Protein AF-A0AAV2QNI2-F1 (afdb_monomer_lite)

InterPro domains:
  IPR029044 Nucleotide-diphospho-sugar transferases [G3DSA:3.90.550.10] (191-298)
  IPR029044 Nucleotide-diphospho-sugar transferases [G3DSA:3.90.550.10] (299-360)
  IPR029044 Nucleotide-diphospho-sugar transferases [SSF53448] (189-357)
  IPR039477 ILEI/PANDER domain [PF15711] (19-106)
  IPR052463 O-linked-mannose beta-1,2-N-acetylglucosaminyltransferase [PTHR46396] (17-297)

Foldseek 3Di:
DDDDDDPPPDDDDPDVLAAKWKWWAQQAPRHTFDIDGQNLLDPPSLVVVLLQLQQFEAQIKMKIKHAASRVNNNDPSSLVSVVLQADPCSVPADHRKIWMWIGRGPDHTQDIDIDHQPDDDPPDDNVSYDDDDDDGDRDRDPPPQDAPCCPPPLCVLLSVLLNRHTRLHLCNYSPNRDDLDQDDAADDPAAAAEEEEEEPPVSLVVQVLSLQSLAHNSVVHQYEYQYAADDPSQVSVCVSVVHHYHYDDDDDDPPAAFADSVLSSVLVRLVVVCVVVVPHQKYKYAYSNKDFASHNVDKAKFADFDDHIFMDGNVLSVLLSVLFPPRRDHDDRRVSCVDVVSVSCPPHIGIAHPDHRIDD

Secondary structure (DSSP, 8-state):
--S--PPPS--S------EEEEEEE-TTT--EEEEEEE-TTSTTHHHHHHHHHHHSPTT-EEEEEEETTTTTT--HHHHHHHHTTT-SSTTTPPTT-EEEEEEETTS-EEEEEEE--SS-STT--GGGSPP-----------TTTS-GGGGSTT-HHHHHHHHH----GGGG-SSS------------SS---EEEEESS-HHHHHHHHHHHHHSTTTTTS-EEEEEES--HHHHHHHHHHT--EEEE-----BTB----HHHHHHHHHHHHHHHH-TT-SEEEEEETT-EE-TTTT--EEES----SSEEEEHHHHHHHHHTPPPTT--S-HHHHHH-GGG-SSTTPPEEE-SS-SEE-

Organism: Meganyctiphanes norvegica (NCBI:txid48144)

Structure (mmCIF, N/CA/C/O backbone):
data_AF-A0AAV2QNI2-F1
#
_entry.id   AF-A0AAV2QNI2-F1
#
loop_
_atom_site.group_PDB
_atom_site.id
_atom_site.type_symbol
_atom_site.label_atom_id
_atom_site.label_alt_id
_atom_site.label_comp_id
_atom_site.label_asym_id
_atom_site.label_entity_id
_atom_site.label_seq_id
_atom_site.pdbx_PDB_ins_code
_atom_site.Cartn_x
_atom_site.Cartn_y
_atom_site.Cartn_z
_atom_site.occupancy
_atom_site.B_iso_or_equiv
_atom_site.auth_seq_id
_atom_site.auth_comp_id
_atom_site.auth_asym_id
_atom_site.auth_atom_id
_atom_site.pdbx_PDB_model_num
ATOM 1 N N . LYS A 1 1 ? 5.974 9.791 35.196 1.00 30.39 1 LYS A N 1
ATOM 2 C CA . LYS A 1 1 ? 6.404 8.407 34.842 1.00 30.39 1 LYS A CA 1
ATOM 3 C C . LYS A 1 1 ? 5.500 7.996 33.699 1.00 30.39 1 LYS A C 1
ATOM 5 O O . LYS A 1 1 ? 4.409 7.488 33.922 1.00 30.39 1 LYS A O 1
ATOM 10 N N . ASP A 1 2 ? 5.914 8.396 32.507 1.00 31.66 2 ASP A N 1
ATOM 11 C CA . ASP A 1 2 ? 4.998 8.801 31.449 1.00 31.66 2 ASP A CA 1
ATOM 12 C C . ASP A 1 2 ? 4.961 7.736 30.364 1.00 31.66 2 ASP A C 1
ATOM 14 O O . ASP A 1 2 ? 6.001 7.230 29.939 1.00 31.66 2 ASP A O 1
ATOM 18 N N . ILE A 1 3 ? 3.758 7.398 29.911 1.00 37.09 3 ILE A N 1
ATOM 19 C CA . ILE A 1 3 ? 3.571 6.642 28.679 1.00 37.09 3 ILE A CA 1
ATOM 20 C C . ILE A 1 3 ? 4.107 7.511 27.532 1.00 37.09 3 ILE A C 1
ATOM 22 O O . ILE A 1 3 ? 3.496 8.498 27.135 1.00 37.09 3 ILE A O 1
ATOM 26 N N . ASN A 1 4 ? 5.321 7.157 27.100 1.00 39.66 4 ASN A N 1
ATOM 27 C CA . ASN A 1 4 ? 5.960 7.381 25.804 1.00 39.66 4 ASN A CA 1
ATOM 28 C C . ASN A 1 4 ? 5.369 8.491 24.936 1.00 39.66 4 ASN A C 1
ATOM 30 O O . ASN A 1 4 ? 4.422 8.220 24.208 1.00 39.66 4 ASN A O 1
ATOM 34 N N . ARG A 1 5 ? 6.012 9.671 24.954 1.00 35.44 5 ARG A N 1
ATOM 35 C CA . ARG A 1 5 ? 6.202 10.668 23.868 1.00 35.44 5 ARG A CA 1
ATOM 36 C C . ARG A 1 5 ? 5.503 10.377 22.519 1.00 35.44 5 ARG A C 1
ATOM 38 O O . ARG A 1 5 ? 6.153 10.333 21.478 1.00 35.44 5 ARG A O 1
ATOM 45 N N . THR A 1 6 ? 4.191 10.193 22.520 1.00 43.81 6 THR A N 1
ATOM 46 C CA . THR A 1 6 ? 3.403 9.938 21.316 1.00 43.81 6 THR A CA 1
ATOM 47 C C . THR A 1 6 ? 2.889 11.294 20.878 1.00 43.81 6 THR A C 1
ATOM 49 O O . THR A 1 6 ? 2.200 11.968 21.644 1.00 43.81 6 THR A O 1
ATOM 52 N N . MET A 1 7 ? 3.288 11.743 19.687 1.00 36.38 7 MET A N 1
ATOM 53 C CA . MET A 1 7 ? 2.716 12.960 19.120 1.00 36.38 7 MET A CA 1
ATOM 54 C C . MET A 1 7 ? 1.203 12.758 18.967 1.00 36.38 7 MET A C 1
ATOM 56 O O . MET A 1 7 ? 0.800 11.732 18.412 1.00 36.38 7 MET A O 1
ATOM 60 N N . PRO A 1 8 ? 0.357 13.699 19.423 1.00 44.47 8 PRO A N 1
ATOM 61 C CA . PRO A 1 8 ? -1.053 13.668 19.074 1.00 44.47 8 PRO A CA 1
ATOM 62 C C . PRO A 1 8 ? -1.181 13.698 17.548 1.00 44.47 8 PRO A C 1
ATOM 64 O O . PRO A 1 8 ? -0.530 14.496 16.867 1.00 44.47 8 PRO A O 1
ATOM 67 N N . TRP A 1 9 ? -1.996 12.793 17.007 1.00 44.03 9 TRP A N 1
ATOM 68 C CA . TRP A 1 9 ? -2.358 12.813 15.596 1.00 44.03 9 TRP A CA 1
ATOM 69 C C . TRP A 1 9 ? -3.099 14.130 15.324 1.00 44.03 9 TRP A C 1
ATOM 71 O O . TRP A 1 9 ? -4.151 14.374 15.905 1.00 44.03 9 TRP A O 1
ATOM 81 N N . GLY A 1 10 ? -2.533 14.984 14.464 1.00 47.69 10 GLY A N 1
ATOM 82 C CA . GLY A 1 10 ? -3.137 16.256 14.055 1.00 47.69 10 GLY A CA 1
ATOM 83 C C . GLY A 1 10 ? -2.328 17.473 14.499 1.00 47.69 10 GLY A C 1
ATOM 84 O O . GLY A 1 10 ? -2.650 18.139 15.478 1.00 47.69 10 GLY A O 1
ATOM 85 N N . THR A 1 11 ? -1.279 17.816 13.751 1.00 37.75 11 THR A N 1
ATOM 86 C CA . THR A 1 11 ? -0.589 19.101 13.899 1.00 37.75 11 THR A CA 1
ATOM 87 C C . THR A 1 11 ? -1.153 20.124 12.900 1.00 37.75 11 THR A C 1
ATOM 89 O O . THR A 1 11 ? -0.844 20.117 11.714 1.00 37.75 11 THR A O 1
ATOM 92 N N . LYS A 1 12 ? -1.991 21.037 13.414 1.00 36.16 12 LYS A N 1
ATOM 93 C CA . LYS A 1 12 ? -2.234 22.426 12.950 1.00 36.16 12 LYS A CA 1
ATOM 94 C C . LYS A 1 12 ? -2.727 22.716 11.518 1.00 36.16 12 LYS A C 1
ATOM 96 O O . LYS A 1 12 ? -2.806 23.885 11.150 1.00 36.16 12 LYS A O 1
ATOM 101 N N . ARG A 1 13 ? -3.136 21.731 10.723 1.00 36.38 13 ARG A N 1
ATOM 102 C CA . ARG A 1 13 ? -4.027 21.969 9.573 1.00 36.38 13 ARG A CA 1
ATOM 103 C C . ARG A 1 13 ? -5.208 21.027 9.706 1.00 36.38 13 ARG A C 1
ATOM 105 O O . ARG A 1 13 ? -5.001 19.818 9.676 1.00 36.38 13 ARG A O 1
ATOM 112 N N . GLU A 1 14 ? -6.406 21.578 9.876 1.00 42.53 14 GLU A N 1
ATOM 113 C CA . GLU A 1 14 ? -7.677 20.855 9.776 1.00 42.53 14 GLU A CA 1
ATOM 114 C C . GLU A 1 14 ? -7.791 20.279 8.359 1.00 42.53 14 GLU A C 1
ATOM 116 O O . GLU A 1 14 ? -8.385 20.856 7.455 1.00 42.53 14 GLU A O 1
ATOM 121 N N . ARG A 1 15 ? -7.117 19.157 8.112 1.00 46.66 15 ARG A N 1
ATOM 122 C CA . ARG A 1 15 ? -7.404 18.326 6.954 1.00 46.66 15 ARG A CA 1
ATOM 123 C C . ARG A 1 15 ? -8.671 17.566 7.308 1.00 46.66 15 ARG A C 1
ATOM 125 O O . ARG A 1 15 ? -8.745 16.979 8.385 1.00 46.66 15 ARG A O 1
ATOM 132 N N . LEU A 1 16 ? -9.648 17.595 6.406 1.00 53.16 16 LEU A N 1
ATOM 133 C CA . LEU A 1 16 ? -10.829 16.735 6.420 1.00 53.16 16 LEU A CA 1
ATOM 134 C C . LEU A 1 16 ? -10.364 15.273 6.489 1.00 53.16 16 LEU A C 1
ATOM 136 O O . LEU A 1 16 ? -10.135 14.616 5.480 1.00 53.16 16 LEU A O 1
ATOM 140 N N . HIS A 1 17 ? -10.156 14.778 7.705 1.00 66.19 17 HIS A N 1
ATOM 141 C CA . HIS A 1 17 ? -9.739 13.411 7.985 1.00 66.19 17 HIS A CA 1
ATOM 142 C C . HIS A 1 17 ? -10.950 12.478 8.078 1.00 66.19 17 HIS A C 1
ATOM 144 O O . HIS A 1 17 ? -10.834 11.425 8.695 1.00 66.19 17 HIS A O 1
ATOM 150 N N . GLY A 1 18 ? -12.092 12.856 7.487 1.00 77.62 18 GLY A N 1
ATOM 151 C CA . GLY A 1 18 ? -13.298 12.035 7.444 1.00 77.62 18 GLY A CA 1
ATOM 152 C C . GLY A 1 18 ? -12.970 10.624 6.966 1.00 77.62 18 GLY A C 1
ATOM 153 O O . GLY A 1 18 ? -12.189 10.450 6.023 1.00 77.62 18 GLY A O 1
ATOM 154 N N . GLY A 1 19 ? -13.535 9.614 7.623 1.00 89.44 19 GLY A N 1
ATOM 155 C CA . GLY A 1 19 ? -13.252 8.220 7.300 1.00 89.44 19 GLY A CA 1
ATOM 156 C C . GLY A 1 19 ? -12.894 7.343 8.494 1.00 89.44 19 GLY A C 1
ATOM 157 O O . GLY A 1 19 ? -12.996 7.746 9.654 1.00 89.44 19 GLY A O 1
ATOM 158 N N . VAL A 1 20 ? -12.475 6.117 8.186 1.00 93.56 20 VAL A N 1
ATOM 159 C CA . VAL A 1 20 ? -12.009 5.142 9.173 1.00 93.56 20 VAL A CA 1
ATOM 160 C C . VAL A 1 20 ? -10.489 5.152 9.207 1.00 93.56 20 VAL A C 1
ATOM 162 O O . VAL A 1 20 ? -9.827 4.896 8.203 1.00 93.56 20 VAL A O 1
ATOM 165 N N . HIS A 1 21 ? -9.928 5.401 10.380 1.00 93.06 21 HIS A N 1
ATOM 166 C CA . HIS A 1 21 ? -8.501 5.274 10.651 1.00 93.06 21 HIS A CA 1
ATOM 167 C C . HIS A 1 21 ? -8.230 3.920 11.283 1.00 93.06 21 HIS A C 1
ATOM 169 O O . HIS A 1 21 ? -8.967 3.487 12.167 1.00 93.06 21 HIS A O 1
ATOM 175 N N . VAL A 1 22 ? -7.169 3.258 10.837 1.00 94.94 22 VAL A N 1
ATOM 176 C CA . VAL A 1 22 ? -6.743 1.953 11.341 1.00 94.94 22 VAL A CA 1
ATOM 177 C C . VAL A 1 22 ? -5.309 2.063 11.830 1.00 94.94 22 VAL A C 1
ATOM 179 O O . VAL A 1 22 ? -4.417 2.455 11.078 1.00 94.94 22 VAL A O 1
ATOM 182 N N . VAL A 1 23 ? -5.081 1.685 13.084 1.00 95.44 23 VAL A N 1
ATOM 183 C CA . VAL A 1 23 ? -3.754 1.632 13.702 1.00 95.44 23 VAL A CA 1
ATOM 184 C C . VAL A 1 23 ? -3.479 0.207 14.153 1.00 95.44 23 VAL A C 1
ATOM 186 O O . VAL A 1 23 ? -4.230 -0.346 14.951 1.00 95.44 23 VAL A O 1
ATOM 189 N N . ILE A 1 24 ? -2.389 -0.380 13.668 1.00 95.25 24 ILE A N 1
ATOM 190 C CA . ILE A 1 24 ? -1.906 -1.700 14.077 1.00 95.25 24 ILE A CA 1
ATOM 191 C C . ILE A 1 24 ? -0.716 -1.507 15.009 1.00 95.25 24 ILE A C 1
ATOM 193 O O . ILE A 1 24 ? 0.267 -0.855 14.647 1.00 95.25 24 ILE A O 1
ATOM 197 N N . LEU A 1 25 ? -0.792 -2.118 16.186 1.00 94.56 25 LEU A N 1
ATOM 198 C CA . LEU A 1 25 ? 0.262 -2.121 17.187 1.00 94.56 25 LEU A CA 1
ATOM 199 C C . LEU A 1 25 ? 0.774 -3.540 17.435 1.00 94.56 25 LEU A C 1
ATOM 201 O O . LEU A 1 25 ? 0.023 -4.523 17.437 1.00 94.56 25 LEU A O 1
ATOM 205 N N . HIS A 1 26 ? 2.064 -3.626 17.732 1.00 93.69 26 HIS A N 1
ATOM 206 C CA . HIS A 1 26 ? 2.691 -4.848 18.196 1.00 93.69 26 HIS A CA 1
ATOM 207 C C . HIS A 1 26 ? 2.152 -5.207 19.590 1.00 93.69 26 HIS A C 1
ATOM 209 O O . HIS A 1 26 ? 2.272 -4.432 20.538 1.00 93.69 26 HIS A O 1
ATOM 215 N N . GLN A 1 27 ? 1.570 -6.392 19.742 1.00 91.31 27 GLN A N 1
ATOM 216 C CA . GLN A 1 27 ? 0.793 -6.794 20.918 1.00 91.31 27 GLN A CA 1
ATOM 217 C C . GLN A 1 27 ? 1.614 -6.978 22.203 1.00 91.31 27 GLN A C 1
ATOM 219 O O . GLN A 1 27 ? 1.064 -6.905 23.302 1.00 91.31 27 GLN A O 1
ATOM 224 N N . GLN A 1 28 ? 2.929 -7.183 22.087 1.00 91.88 28 GLN A N 1
ATOM 225 C CA . GLN A 1 28 ? 3.823 -7.324 23.241 1.00 91.88 28 GLN A CA 1
ATOM 226 C C . GLN A 1 28 ? 4.502 -6.003 23.624 1.00 91.88 28 GLN A C 1
ATOM 228 O O . GLN A 1 28 ? 4.702 -5.704 24.800 1.00 91.88 28 GLN A O 1
ATOM 233 N N . THR A 1 29 ? 4.881 -5.192 22.637 1.00 92.25 29 THR A N 1
ATOM 234 C CA . THR A 1 29 ? 5.715 -3.996 22.859 1.00 92.25 29 THR A CA 1
ATOM 235 C C . THR A 1 29 ? 4.884 -2.719 22.864 1.00 92.25 29 THR A C 1
ATOM 237 O O . THR A 1 29 ? 5.245 -1.773 23.559 1.00 92.25 29 THR A O 1
ATOM 240 N N . GLY A 1 30 ? 3.747 -2.710 22.162 1.00 91.56 30 GLY A N 1
ATOM 241 C CA . GLY A 1 30 ? 2.943 -1.523 21.879 1.00 91.56 30 GLY A CA 1
ATOM 242 C C . GLY A 1 30 ? 3.510 -0.663 20.746 1.00 91.56 30 GLY A C 1
ATOM 243 O O . GLY A 1 30 ? 3.010 0.434 20.525 1.00 91.56 30 GLY A O 1
ATOM 244 N N . ALA A 1 31 ? 4.555 -1.127 20.050 1.00 93.00 31 ALA A N 1
ATOM 245 C CA . ALA A 1 31 ? 5.158 -0.389 18.945 1.00 93.00 31 ALA A CA 1
ATOM 246 C C . ALA A 1 31 ? 4.168 -0.229 17.783 1.00 93.00 31 ALA A C 1
ATOM 248 O O . ALA A 1 31 ? 3.422 -1.158 17.468 1.00 93.00 31 ALA A O 1
ATOM 249 N N . LEU A 1 32 ? 4.174 0.942 17.145 1.00 94.25 32 LEU A N 1
ATOM 250 C CA . LEU A 1 32 ? 3.384 1.196 15.946 1.00 94.25 32 LEU A CA 1
ATOM 251 C C . LEU A 1 32 ? 3.923 0.362 14.782 1.00 94.25 32 LEU A C 1
ATOM 253 O O . LEU A 1 32 ? 5.082 0.512 14.418 1.00 94.25 32 LEU A O 1
ATOM 257 N N . MET A 1 33 ? 3.068 -0.474 14.194 1.00 94.25 33 MET A N 1
ATOM 258 C CA . MET A 1 33 ? 3.416 -1.298 13.032 1.00 94.25 33 MET A CA 1
ATOM 259 C C . MET A 1 33 ? 2.859 -0.733 11.723 1.00 94.25 33 MET A C 1
ATOM 261 O O . MET A 1 33 ? 3.454 -0.920 10.666 1.00 94.25 33 MET A O 1
ATOM 265 N N . ARG A 1 34 ? 1.682 -0.093 11.773 1.00 94.00 34 ARG A N 1
ATOM 266 C CA . ARG A 1 34 ? 1.051 0.588 10.631 1.00 94.00 34 ARG A CA 1
ATOM 267 C C . ARG A 1 34 ? -0.022 1.555 11.121 1.00 94.00 34 ARG A C 1
ATOM 269 O O . ARG A 1 34 ? -0.744 1.236 12.062 1.00 94.00 34 ARG A O 1
ATOM 276 N N . ALA A 1 35 ? -0.155 2.700 10.462 1.00 93.12 35 ALA A N 1
ATOM 277 C CA . ALA A 1 35 ? -1.285 3.610 10.619 1.00 93.12 35 ALA A CA 1
ATOM 278 C C . ALA A 1 35 ? -1.746 4.066 9.235 1.00 93.12 35 ALA A C 1
ATOM 280 O O . ALA A 1 35 ? -0.926 4.507 8.430 1.00 93.12 35 ALA A O 1
ATOM 281 N N . GLU A 1 36 ? -3.039 3.949 8.961 1.00 89.62 36 GLU A N 1
ATOM 282 C CA . GLU A 1 36 ? -3.614 4.302 7.666 1.00 89.62 36 GLU A CA 1
ATOM 283 C C . GLU A 1 36 ? -5.006 4.914 7.831 1.00 89.62 36 GLU A C 1
ATOM 285 O O . GLU A 1 36 ? -5.748 4.568 8.753 1.00 89.62 36 GLU A O 1
ATOM 290 N N . SER A 1 37 ? -5.346 5.837 6.935 1.00 89.50 37 SER A N 1
ATOM 291 C CA . SER A 1 37 ? -6.642 6.511 6.893 1.00 89.50 37 SER A CA 1
ATOM 292 C C . SER A 1 37 ? -7.367 6.116 5.618 1.00 89.50 37 SER A C 1
ATOM 294 O O . SER A 1 37 ? -6.864 6.349 4.520 1.00 89.50 37 SER A O 1
ATOM 296 N N . PHE A 1 38 ? -8.569 5.576 5.764 1.00 90.81 38 PHE A N 1
ATOM 297 C CA . PHE A 1 38 ? -9.446 5.232 4.656 1.00 90.81 38 PHE A CA 1
ATOM 298 C C . PHE A 1 38 ? -10.556 6.270 4.586 1.00 90.81 38 PHE A C 1
ATOM 300 O O . PHE A 1 38 ? -11.396 6.339 5.483 1.00 90.81 38 PHE A O 1
ATOM 307 N N . MET A 1 39 ? -10.566 7.074 3.523 1.00 88.69 39 MET A N 1
ATOM 308 C CA . MET A 1 39 ? -11.562 8.124 3.293 1.00 88.69 39 MET A CA 1
ATOM 309 C C . MET A 1 39 ? -12.901 7.501 2.891 1.00 88.69 39 MET A C 1
ATOM 311 O O . MET A 1 39 ? -13.322 7.575 1.745 1.00 88.69 39 MET A O 1
ATOM 315 N N . THR A 1 40 ? -13.578 6.830 3.821 1.00 89.88 40 THR A N 1
ATOM 316 C CA . THR A 1 40 ? -14.824 6.088 3.564 1.00 89.88 40 THR A CA 1
ATOM 317 C C . THR A 1 40 ? -16.037 6.983 3.303 1.00 89.88 40 THR A C 1
ATOM 319 O O . THR A 1 40 ? -17.118 6.463 3.054 1.00 89.88 40 THR A O 1
ATOM 322 N N . TRP A 1 41 ? -15.862 8.307 3.297 1.00 85.44 41 TRP A N 1
ATOM 323 C CA . TRP A 1 41 ? -16.805 9.269 2.715 1.00 85.44 41 TRP A CA 1
ATOM 324 C C . TRP A 1 41 ? -16.664 9.391 1.190 1.00 85.44 41 TRP A C 1
ATOM 326 O O . TRP A 1 41 ? -17.514 10.007 0.560 1.00 85.44 41 TRP A O 1
ATOM 336 N N . GLN A 1 42 ? -15.619 8.807 0.589 1.00 85.19 42 GLN A N 1
ATOM 337 C CA . GLN A 1 42 ? -15.440 8.697 -0.858 1.00 85.19 42 GLN A CA 1
ATOM 338 C C . GLN A 1 42 ? -15.870 7.311 -1.361 1.00 85.19 42 GLN A C 1
ATOM 340 O O . GLN A 1 42 ? -15.655 6.301 -0.672 1.00 85.19 42 GLN A O 1
ATOM 345 N N . PRO A 1 43 ? -16.420 7.217 -2.585 1.00 83.19 43 PRO A N 1
ATOM 346 C CA . PRO A 1 43 ? -16.696 5.937 -3.218 1.00 83.19 43 PRO A CA 1
ATOM 347 C C . PRO A 1 43 ? -15.458 5.023 -3.238 1.00 83.19 43 PRO A C 1
ATOM 349 O O . PRO A 1 43 ? -14.319 5.478 -3.300 1.00 83.19 43 PRO A O 1
ATOM 352 N N . SER A 1 44 ? -15.687 3.709 -3.186 1.00 83.50 44 SER A N 1
ATOM 353 C CA . SER A 1 44 ? -14.672 2.640 -3.311 1.00 83.50 44 SER A CA 1
ATOM 354 C C . SER A 1 44 ? -13.612 2.514 -2.202 1.00 83.50 44 SER A C 1
ATOM 356 O O . SER A 1 44 ? -13.150 1.396 -1.971 1.00 83.50 44 SER A O 1
ATOM 358 N N . ASN A 1 45 ? -13.291 3.567 -1.442 1.00 85.88 45 ASN A N 1
ATOM 359 C CA . ASN A 1 45 ? -12.281 3.533 -0.366 1.00 85.88 45 ASN A CA 1
ATOM 360 C C . ASN A 1 45 ? -12.586 2.495 0.737 1.00 85.88 45 ASN A C 1
ATOM 362 O O . ASN A 1 45 ? -11.678 1.902 1.320 1.00 85.88 45 ASN A O 1
ATOM 366 N N . HIS A 1 46 ? -13.867 2.198 0.979 1.00 90.06 46 HIS A N 1
ATOM 367 C CA . HIS A 1 46 ? -14.301 1.156 1.920 1.00 90.06 46 HIS A CA 1
ATOM 368 C C . HIS A 1 46 ? -13.767 -0.250 1.566 1.00 90.06 46 HIS A C 1
ATOM 370 O O . HIS A 1 46 ? -13.579 -1.084 2.452 1.00 90.06 46 HIS A O 1
ATOM 376 N N . ARG A 1 47 ? -13.472 -0.526 0.285 1.00 90.12 47 ARG A N 1
ATOM 377 C CA . ARG A 1 47 ? -12.889 -1.807 -0.150 1.00 90.12 47 ARG A CA 1
ATOM 378 C C . ARG A 1 47 ? -11.439 -1.946 0.296 1.00 90.12 47 ARG A C 1
ATOM 380 O O . ARG A 1 47 ? -11.041 -3.024 0.728 1.00 90.12 47 ARG A O 1
ATOM 387 N N . MET A 1 48 ? -10.668 -0.859 0.236 1.00 88.81 48 MET A N 1
ATOM 388 C CA . MET A 1 48 ? -9.286 -0.838 0.726 1.00 88.81 48 MET A CA 1
ATOM 389 C C . MET A 1 48 ? -9.241 -1.070 2.238 1.00 88.81 48 MET A C 1
ATOM 391 O O . MET A 1 48 ? -8.428 -1.866 2.704 1.00 88.81 48 MET A O 1
ATOM 395 N N . LEU A 1 49 ? -10.186 -0.479 2.981 1.00 93.44 49 LEU A N 1
ATOM 396 C CA . LEU A 1 49 ? -10.372 -0.764 4.404 1.00 93.44 49 LEU A CA 1
ATOM 397 C C . LEU A 1 49 ? -10.607 -2.263 4.643 1.00 93.44 49 LEU A C 1
ATOM 399 O O . LEU A 1 49 ? -9.913 -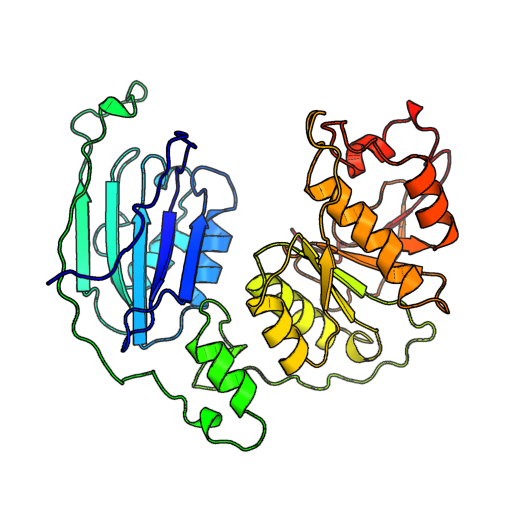2.870 5.452 1.00 93.44 49 LEU A O 1
ATOM 403 N N . VAL A 1 50 ? -11.540 -2.889 3.916 1.00 94.44 50 VAL A N 1
ATOM 404 C CA . VAL A 1 50 ? -11.817 -4.334 4.053 1.00 94.44 50 VAL A CA 1
ATOM 405 C C . VAL A 1 50 ? -10.568 -5.173 3.788 1.00 94.44 50 VAL A C 1
ATOM 407 O O . VAL A 1 50 ? -10.279 -6.097 4.553 1.00 94.44 50 VAL A O 1
ATOM 410 N N . THR A 1 51 ? -9.815 -4.857 2.733 1.00 91.69 51 THR A N 1
ATOM 411 C CA . THR A 1 51 ? -8.551 -5.535 2.418 1.00 91.69 51 THR A CA 1
ATOM 412 C C . THR A 1 51 ? -7.563 -5.404 3.571 1.00 91.69 51 THR A C 1
ATOM 414 O O . THR A 1 51 ? -7.063 -6.419 4.058 1.00 91.69 51 THR A O 1
ATOM 417 N N . MET A 1 52 ? -7.357 -4.190 4.086 1.00 92.69 52 MET A N 1
ATOM 418 C CA . MET A 1 52 ? -6.488 -3.943 5.234 1.00 92.69 52 MET A CA 1
ATOM 419 C C . MET A 1 52 ? -6.912 -4.785 6.446 1.00 92.69 52 MET A C 1
ATOM 421 O O . MET A 1 52 ? -6.106 -5.560 6.952 1.00 92.69 52 MET A O 1
ATOM 425 N N . LEU A 1 53 ? -8.187 -4.763 6.849 1.00 94.75 53 LEU A N 1
ATOM 426 C CA . LEU A 1 53 ? -8.685 -5.525 8.008 1.00 94.75 53 LEU A CA 1
ATOM 427 C C . LEU A 1 53 ? -8.526 -7.054 7.873 1.00 94.75 53 LEU A C 1
ATOM 429 O O . LEU A 1 53 ? -8.402 -7.762 8.883 1.00 94.75 53 LEU A O 1
ATOM 433 N N . LYS A 1 54 ? -8.527 -7.576 6.639 1.00 92.62 54 LYS A N 1
ATOM 434 C CA . LYS A 1 54 ? -8.271 -8.995 6.326 1.00 92.62 54 LYS A CA 1
ATOM 435 C C . LYS A 1 54 ? -6.783 -9.356 6.349 1.00 92.62 54 LYS A C 1
ATOM 437 O O . LYS A 1 54 ? -6.447 -10.517 6.577 1.00 92.62 54 LYS A O 1
ATOM 442 N N . THR A 1 55 ? -5.899 -8.388 6.119 1.00 92.06 55 THR A N 1
ATOM 443 C CA . THR A 1 55 ? -4.439 -8.596 6.120 1.00 92.06 55 THR A CA 1
ATOM 444 C C . THR A 1 55 ? -3.815 -8.554 7.517 1.00 92.06 55 THR A C 1
ATOM 446 O O . THR A 1 55 ? -2.667 -8.965 7.689 1.00 92.06 55 THR A O 1
ATOM 449 N N . ILE A 1 56 ? -4.558 -8.083 8.523 1.00 92.00 56 ILE A N 1
ATOM 450 C CA . ILE A 1 56 ? -4.112 -8.062 9.919 1.00 92.00 56 ILE A CA 1
ATOM 451 C C . ILE A 1 56 ? -4.014 -9.495 10.443 1.00 92.00 56 ILE A C 1
ATOM 453 O O . ILE A 1 56 ? -4.998 -10.236 10.456 1.00 92.00 56 ILE A O 1
ATOM 457 N N . ASN A 1 57 ? -2.828 -9.862 10.923 1.00 89.75 57 ASN A N 1
ATOM 458 C CA . ASN A 1 57 ? -2.599 -11.142 11.579 1.00 89.75 57 ASN A CA 1
ATOM 459 C C . ASN A 1 57 ? -3.356 -11.246 12.907 1.00 89.75 57 ASN A C 1
ATOM 461 O O . ASN A 1 57 ? -3.437 -10.281 13.671 1.00 89.75 57 ASN A O 1
ATOM 465 N N . ASN A 1 58 ? -3.837 -12.452 13.212 1.00 90.31 58 ASN A N 1
ATOM 466 C CA . ASN A 1 58 ? -4.389 -12.765 14.529 1.00 90.31 58 ASN A CA 1
ATOM 467 C C . ASN A 1 58 ? -3.348 -12.485 15.630 1.00 90.31 58 ASN A C 1
ATOM 469 O O . ASN A 1 58 ? -2.145 -12.621 15.409 1.00 90.31 58 ASN A O 1
ATOM 473 N N . GLY A 1 59 ? -3.813 -12.058 16.801 1.00 90.25 59 GLY A N 1
ATOM 474 C CA . GLY A 1 59 ? -2.985 -11.652 17.936 1.00 90.25 59 GLY A CA 1
ATOM 475 C C . GLY A 1 59 ? -2.537 -10.187 17.906 1.00 90.25 59 GLY A C 1
ATOM 476 O O . GLY A 1 59 ? -2.253 -9.632 18.966 1.00 90.25 59 GLY A O 1
ATOM 477 N N . ARG A 1 60 ? -2.521 -9.511 16.744 1.00 92.56 60 ARG A N 1
ATOM 478 C CA . ARG A 1 60 ? -2.154 -8.083 16.669 1.00 92.56 60 ARG A CA 1
ATOM 479 C C . ARG A 1 60 ? -3.207 -7.203 17.353 1.00 92.56 60 ARG A C 1
ATOM 481 O O . ARG A 1 60 ? -4.411 -7.455 17.244 1.00 92.56 60 ARG A O 1
ATOM 488 N N . LEU A 1 61 ? -2.740 -6.154 18.033 1.00 94.00 61 LEU A N 1
ATOM 489 C CA . LEU A 1 61 ? -3.597 -5.119 18.609 1.00 94.00 61 LEU A CA 1
ATOM 490 C C . LEU A 1 61 ? -3.964 -4.132 17.500 1.00 94.00 61 LEU A C 1
ATOM 492 O O . LEU A 1 61 ? -3.086 -3.647 16.789 1.00 94.00 61 LEU A O 1
ATOM 496 N N . CYS A 1 62 ? -5.250 -3.845 17.334 1.00 94.62 62 CYS A N 1
ATOM 497 C CA . CYS A 1 62 ? -5.731 -2.930 16.308 1.00 94.62 62 CYS A CA 1
ATOM 498 C C . CYS A 1 62 ? -6.712 -1.926 16.908 1.00 94.62 62 CYS A C 1
ATOM 500 O O . CYS A 1 62 ? -7.569 -2.289 17.713 1.00 94.62 62 CYS A O 1
ATOM 502 N N . LEU A 1 63 ? -6.577 -0.668 16.503 1.00 95.31 63 LEU A N 1
ATOM 503 C CA . LEU A 1 63 ? -7.490 0.411 16.839 1.00 95.31 63 LEU A CA 1
ATOM 504 C C . LEU A 1 63 ? -8.161 0.874 15.551 1.00 95.31 63 LEU A C 1
ATOM 506 O O . LEU A 1 63 ?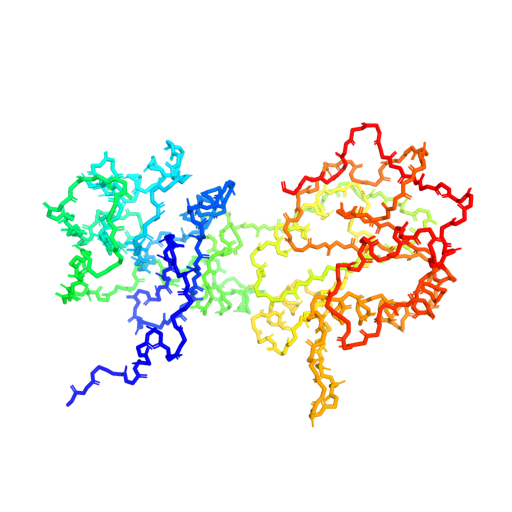 -7.478 1.147 14.563 1.00 95.31 63 LEU A O 1
ATOM 510 N N . LEU A 1 64 ? -9.485 0.938 15.566 1.00 95.56 64 LEU A N 1
ATOM 511 C CA . LEU A 1 64 ? -10.287 1.523 14.503 1.00 95.56 64 LEU A CA 1
ATOM 512 C C . LEU A 1 64 ? -10.928 2.790 15.060 1.00 95.56 64 LEU A C 1
ATOM 514 O O . LEU A 1 64 ? -11.485 2.758 16.154 1.00 95.56 64 LEU A O 1
ATOM 518 N N . LEU A 1 65 ? -10.845 3.889 14.320 1.00 93.25 65 LEU A N 1
ATOM 519 C CA . LEU A 1 65 ? -11.460 5.163 14.678 1.00 93.25 65 LEU A CA 1
ATOM 520 C C . LEU A 1 65 ? -12.266 5.671 13.482 1.00 93.25 65 LEU A C 1
ATOM 522 O O . LEU A 1 65 ? -11.696 6.037 12.457 1.00 93.25 65 LEU A O 1
ATOM 526 N N . GLY A 1 66 ? -13.585 5.691 13.617 1.00 91.19 66 GLY A N 1
ATOM 527 C CA . GLY A 1 66 ? -14.492 6.392 12.719 1.00 91.19 66 GLY A CA 1
ATOM 528 C C . GLY A 1 66 ? -14.616 7.841 13.167 1.00 91.19 66 GLY A C 1
ATOM 529 O O . GLY A 1 66 ? -15.183 8.121 14.224 1.00 91.19 66 GLY A O 1
ATOM 530 N N . VAL A 1 67 ? -14.068 8.758 12.374 1.00 83.12 67 VAL A N 1
ATOM 531 C CA . VAL A 1 67 ? -14.239 10.204 12.580 1.00 83.12 67 VAL A CA 1
ATOM 532 C C . VAL A 1 67 ? -15.313 10.737 11.626 1.00 83.12 67 VAL A C 1
ATOM 534 O O . VAL A 1 67 ? -15.618 10.065 10.637 1.00 83.12 67 VAL A O 1
ATOM 537 N N . PRO A 1 68 ? -15.917 11.907 11.893 1.00 75.19 68 PRO A N 1
ATOM 538 C CA . PRO A 1 68 ? -17.170 12.308 11.257 1.00 75.19 68 PRO A CA 1
ATOM 539 C C . PRO A 1 68 ? -17.166 12.165 9.730 1.00 75.19 68 PRO A C 1
ATOM 541 O O . PRO A 1 68 ? -16.171 12.470 9.078 1.00 75.19 68 PRO A O 1
ATOM 544 N N . GLU A 1 69 ? -18.299 11.705 9.189 1.00 80.44 69 GLU A N 1
ATOM 545 C CA . GLU A 1 69 ? -18.534 11.326 7.777 1.00 80.44 69 GLU A CA 1
ATOM 546 C C . GLU A 1 69 ? -18.001 9.947 7.347 1.00 80.44 69 GLU A C 1
ATOM 548 O O . GLU A 1 69 ? -18.213 9.541 6.205 1.00 80.44 69 GLU A O 1
ATOM 553 N N . PHE A 1 70 ? -17.395 9.160 8.246 1.00 88.00 70 PHE A N 1
ATOM 554 C CA . PHE A 1 70 ? -16.897 7.822 7.893 1.00 88.00 70 PHE A CA 1
ATOM 555 C C . PHE A 1 70 ? -17.969 6.842 7.396 1.00 88.00 70 PHE A C 1
ATOM 557 O O . PHE A 1 70 ? -17.635 5.868 6.721 1.00 88.00 70 PHE A O 1
ATOM 564 N N . THR A 1 71 ? -19.240 7.088 7.706 1.00 88.81 71 THR A N 1
ATOM 565 C CA . THR A 1 71 ? -20.370 6.264 7.271 1.00 88.81 71 THR A CA 1
ATOM 566 C C . THR A 1 71 ? -20.830 6.560 5.838 1.00 88.81 71 THR A C 1
ATOM 568 O O . THR A 1 71 ? -21.585 5.765 5.290 1.00 88.81 71 THR A O 1
ATOM 571 N N . GLY A 1 72 ? -20.347 7.633 5.190 1.00 86.25 72 GLY A N 1
ATOM 572 C CA . GLY A 1 72 ? -20.874 8.123 3.902 1.00 86.25 72 GLY A CA 1
ATOM 573 C C . GLY A 1 72 ? -20.917 7.086 2.767 1.00 86.25 72 GLY A C 1
ATOM 574 O O . GLY A 1 72 ? -21.911 6.985 2.053 1.00 86.25 72 GLY A O 1
ATOM 575 N N . HIS A 1 73 ? -19.872 6.267 2.623 1.00 89.25 73 HIS A N 1
ATOM 576 C CA . HIS A 1 73 ? -19.830 5.119 1.706 1.00 89.25 73 HIS A CA 1
ATOM 577 C C . HIS A 1 73 ? -19.357 3.833 2.397 1.00 89.25 73 HIS A C 1
ATOM 579 O O . HIS A 1 73 ? -18.781 2.950 1.748 1.00 89.25 73 HIS A O 1
ATOM 585 N N . LEU A 1 74 ? -19.594 3.702 3.705 1.00 89.94 74 LEU A N 1
ATOM 586 C CA . LEU A 1 74 ? -19.345 2.451 4.415 1.00 89.94 74 LEU A CA 1
ATOM 587 C C . LEU A 1 74 ? -20.451 1.448 4.054 1.00 89.94 74 LEU A C 1
ATOM 589 O O . LEU A 1 74 ? -21.593 1.591 4.475 1.00 89.94 74 LEU A O 1
ATOM 593 N N . LYS A 1 75 ? -20.122 0.460 3.217 1.00 91.81 75 LYS A N 1
ATOM 594 C CA . LYS A 1 75 ? -21.085 -0.528 2.703 1.00 91.81 75 LYS A CA 1
ATOM 595 C C . LYS A 1 75 ? -21.165 -1.776 3.583 1.00 91.81 75 LYS A C 1
ATOM 597 O O . LYS A 1 75 ? -20.306 -1.989 4.437 1.00 91.81 75 LYS A O 1
ATOM 602 N N . GLU A 1 76 ? -22.149 -2.631 3.304 1.00 93.00 76 GLU A N 1
ATOM 603 C CA . GLU A 1 76 ? -22.392 -3.901 4.009 1.00 93.00 76 GLU A CA 1
ATOM 604 C C . GLU A 1 76 ? -21.133 -4.768 4.149 1.00 93.00 76 GLU A C 1
ATOM 606 O O . GLU A 1 76 ? -20.847 -5.236 5.244 1.00 93.00 76 GLU A O 1
ATOM 611 N N . ASP A 1 77 ? -20.313 -4.905 3.100 1.00 93.25 77 ASP A N 1
ATOM 612 C CA . ASP A 1 77 ? -19.057 -5.673 3.166 1.00 93.25 77 ASP A CA 1
ATOM 613 C C . ASP A 1 77 ? -18.082 -5.137 4.228 1.00 93.25 77 ASP A C 1
ATOM 615 O O . ASP A 1 77 ? -17.386 -5.904 4.898 1.00 93.25 77 ASP A O 1
ATOM 619 N N . SER A 1 78 ? -18.009 -3.812 4.381 1.00 94.19 78 SER A N 1
ATOM 620 C CA . SER A 1 78 ? -17.152 -3.159 5.374 1.00 94.19 78 SER A CA 1
ATOM 621 C C . SER A 1 78 ? -17.727 -3.273 6.775 1.00 94.19 78 SER A C 1
ATOM 623 O O . SER A 1 78 ? -16.979 -3.571 7.704 1.00 94.19 78 SER A O 1
ATOM 625 N N . ILE A 1 79 ? -19.041 -3.095 6.915 1.00 95.25 79 ILE A N 1
ATOM 626 C CA . ILE A 1 79 ? -19.762 -3.299 8.175 1.00 95.25 79 ILE A CA 1
ATOM 627 C C . ILE A 1 79 ? -19.562 -4.745 8.641 1.00 95.25 79 ILE A C 1
ATOM 629 O O . ILE A 1 79 ? -19.074 -4.962 9.745 1.00 95.25 79 ILE A O 1
ATOM 633 N N . GLY A 1 80 ? -19.804 -5.728 7.771 1.00 96.31 80 GLY A N 1
ATOM 634 C CA . GLY A 1 80 ? -19.607 -7.148 8.056 1.00 96.31 80 GLY A CA 1
ATOM 635 C C . GLY A 1 80 ? -18.154 -7.493 8.388 1.00 96.31 80 GLY A C 1
ATOM 636 O O . GLY A 1 80 ? -17.893 -8.256 9.317 1.00 96.31 80 GLY A O 1
ATOM 637 N N . ALA A 1 81 ? -17.180 -6.889 7.696 1.00 95.56 81 ALA A N 1
ATOM 638 C CA . ALA A 1 81 ? -15.766 -7.068 8.026 1.00 95.56 81 ALA A CA 1
ATOM 639 C C . ALA A 1 81 ? -15.409 -6.524 9.419 1.00 95.56 81 ALA A C 1
ATOM 641 O O . ALA A 1 81 ? -14.601 -7.144 10.107 1.00 95.56 81 ALA A O 1
ATOM 642 N N . ILE A 1 82 ? -16.002 -5.403 9.843 1.00 96.19 82 ILE A N 1
ATOM 643 C CA . ILE A 1 82 ? -15.795 -4.808 11.173 1.00 96.19 82 ILE A CA 1
ATOM 644 C C . ILE A 1 82 ? -16.566 -5.589 12.254 1.00 96.19 82 ILE A C 1
ATOM 646 O O . ILE A 1 82 ? -16.023 -5.850 13.327 1.00 96.19 82 ILE A O 1
ATOM 650 N N . GLN A 1 83 ? -17.780 -6.065 11.971 1.00 96.00 83 GLN A N 1
ATOM 651 C CA . GLN A 1 83 ? -18.529 -6.968 12.855 1.00 96.00 83 GLN A CA 1
ATOM 652 C C . GLN A 1 83 ? -17.782 -8.287 13.080 1.00 96.00 83 GLN A C 1
ATOM 654 O O . GLN A 1 83 ? -17.711 -8.770 14.207 1.00 96.00 83 GLN A O 1
ATOM 659 N N . ALA A 1 84 ? -17.125 -8.828 12.050 1.00 94.56 84 ALA A N 1
ATOM 660 C CA . ALA A 1 84 ? -16.271 -10.012 12.173 1.00 94.56 84 ALA A CA 1
ATOM 661 C C . ALA A 1 84 ? -15.029 -9.788 13.063 1.00 94.56 84 ALA A C 1
ATOM 663 O O . ALA A 1 84 ? -14.387 -10.753 13.474 1.00 94.56 84 ALA A O 1
ATOM 664 N N . LEU A 1 85 ? -14.678 -8.533 13.376 1.00 94.62 85 LEU A N 1
ATOM 665 C CA . LEU A 1 85 ? -13.675 -8.187 14.393 1.00 94.62 85 LEU A CA 1
ATOM 666 C C . LEU A 1 85 ? -14.256 -8.119 15.814 1.00 94.62 85 LEU A C 1
ATOM 668 O O . LEU A 1 85 ? -13.505 -7.912 16.765 1.00 94.62 85 LEU A O 1
ATOM 672 N N . GLY A 1 86 ? -15.573 -8.273 15.958 1.00 94.44 86 GLY A N 1
ATOM 673 C CA . GLY A 1 86 ? -16.301 -8.223 17.223 1.00 94.44 86 GLY A CA 1
ATOM 674 C C . GLY A 1 86 ? -17.067 -6.924 17.475 1.00 94.44 86 GLY A C 1
ATOM 675 O O . GLY A 1 86 ? -17.468 -6.699 18.613 1.00 94.44 86 GLY A O 1
ATOM 676 N N . SER A 1 87 ? -17.242 -6.051 16.476 1.00 95.56 87 SER A N 1
ATOM 677 C CA . SER A 1 87 ? -17.992 -4.803 16.672 1.00 95.56 87 SER A CA 1
ATOM 678 C C . SER A 1 87 ? -19.479 -5.070 16.886 1.00 95.56 87 SER A C 1
ATOM 680 O O . SER A 1 87 ? -20.100 -5.831 16.145 1.00 95.56 87 SER A O 1
ATOM 682 N N . SER A 1 88 ? -20.035 -4.404 17.894 1.00 94.44 88 SER A N 1
ATOM 683 C CA . SER A 1 88 ? -21.449 -4.428 18.269 1.00 94.44 88 SER A CA 1
ATOM 684 C C . SER A 1 88 ? -22.192 -3.137 17.907 1.00 94.44 88 SER A C 1
ATOM 686 O O . SER A 1 88 ? -23.425 -3.109 18.018 1.00 94.44 88 SER A O 1
ATOM 688 N N . PHE A 1 89 ? -21.472 -2.068 17.537 1.00 93.31 89 PHE A N 1
ATOM 689 C CA . PHE A 1 89 ? -22.053 -0.752 17.240 1.00 93.31 89 PHE A CA 1
ATOM 690 C C . PHE A 1 89 ? -21.907 -0.302 15.783 1.00 93.31 89 PHE A C 1
ATOM 692 O O . PHE A 1 89 ? -22.602 0.633 15.397 1.00 93.31 89 PHE A O 1
ATOM 699 N N . ILE A 1 90 ? -21.056 -0.923 14.959 1.00 94.44 90 ILE A N 1
ATOM 700 C CA . ILE A 1 90 ? -20.778 -0.432 13.594 1.00 94.44 90 ILE A CA 1
ATOM 701 C C . ILE A 1 90 ? -21.992 -0.442 12.647 1.00 94.44 90 ILE A C 1
ATOM 703 O O . ILE A 1 90 ? -22.005 0.271 11.653 1.00 94.44 90 ILE A O 1
ATOM 707 N N . ASP A 1 91 ? -23.021 -1.229 12.935 1.00 92.62 91 ASP A N 1
ATOM 708 C CA . ASP A 1 91 ? -24.291 -1.243 12.199 1.00 92.62 91 ASP A CA 1
ATOM 709 C C . ASP A 1 91 ? -25.327 -0.251 12.760 1.00 92.62 91 ASP A C 1
ATOM 711 O O . AS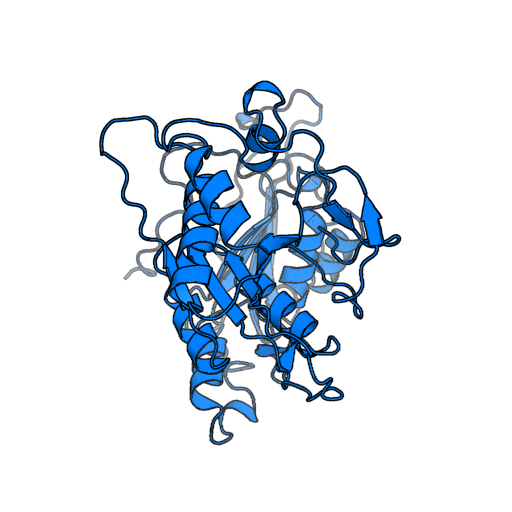P A 1 91 ? -26.411 -0.098 12.203 1.00 92.62 91 ASP A O 1
ATOM 715 N N . LYS A 1 92 ? -24.994 0.428 13.863 1.00 90.62 92 LYS A N 1
ATOM 716 C CA . LYS A 1 92 ? -25.847 1.387 14.582 1.00 90.62 92 LYS A CA 1
ATOM 717 C C . LYS A 1 92 ? -25.302 2.814 14.553 1.00 90.62 92 LYS A C 1
ATOM 719 O O . LYS A 1 92 ? -25.986 3.719 15.020 1.00 90.62 92 LYS A O 1
ATOM 724 N N . VAL A 1 93 ? -24.082 3.018 14.051 1.00 89.19 93 VAL A N 1
ATOM 725 C CA . VAL A 1 93 ? -23.477 4.351 13.907 1.00 89.19 93 VAL A CA 1
ATOM 726 C C . VAL A 1 93 ? -24.234 5.170 12.865 1.00 89.19 93 VAL A C 1
ATOM 728 O O . VAL A 1 93 ? -24.520 4.696 11.765 1.00 89.19 93 VAL A O 1
ATOM 731 N N . ALA A 1 94 ? -24.539 6.419 13.199 1.00 85.81 94 ALA A N 1
ATOM 732 C CA . ALA A 1 94 ? -25.183 7.357 12.296 1.00 85.81 94 ALA A CA 1
ATOM 733 C C . ALA A 1 94 ? -24.163 8.274 11.601 1.00 85.81 94 ALA A C 1
ATOM 735 O O . ALA A 1 94 ? -22.964 8.297 11.897 1.00 85.81 94 ALA A O 1
ATOM 736 N N . PHE A 1 95 ? -24.645 9.052 10.631 1.00 81.75 95 PHE A N 1
ATOM 737 C CA . PHE A 1 95 ? -23.860 10.127 10.031 1.00 81.75 95 PHE A CA 1
ATOM 738 C C . PHE A 1 95 ? -23.386 11.114 11.110 1.00 81.75 95 PHE A C 1
ATOM 740 O O . PHE A 1 95 ? -24.157 11.484 11.990 1.00 81.75 95 PHE A O 1
ATOM 747 N N . LYS A 1 96 ? -22.115 11.533 11.020 1.00 80.00 96 LYS A N 1
ATOM 748 C CA . LYS A 1 96 ? -21.412 12.423 11.972 1.00 80.00 96 LYS A CA 1
ATOM 749 C C . LYS A 1 96 ? -21.158 11.861 13.377 1.00 80.00 96 LYS A C 1
ATOM 751 O O . LYS A 1 96 ? -20.525 12.554 14.167 1.00 80.00 96 LYS A O 1
ATOM 756 N N . ASP A 1 97 ? -21.541 10.623 13.677 1.00 85.06 97 ASP A N 1
ATOM 757 C CA . ASP A 1 97 ? -21.125 9.989 14.929 1.00 85.06 97 ASP A CA 1
ATOM 758 C C . ASP A 1 97 ? -19.606 9.801 14.981 1.00 85.06 97 ASP A C 1
ATOM 760 O O . ASP A 1 97 ? -18.935 9.636 13.956 1.00 85.06 97 ASP A O 1
ATOM 764 N N . ALA A 1 98 ? -19.066 9.812 16.198 1.00 86.88 98 ALA A N 1
ATOM 765 C CA . ALA A 1 98 ? -17.697 9.399 16.459 1.00 86.88 98 ALA A CA 1
ATOM 766 C C . ALA A 1 98 ? -17.714 7.986 17.041 1.00 86.88 98 ALA A C 1
ATOM 768 O O . ALA A 1 98 ? -18.447 7.698 17.986 1.00 86.88 98 ALA A O 1
ATOM 769 N N . TRP A 1 99 ? -16.893 7.101 16.492 1.00 92.12 99 TRP A N 1
ATOM 770 C CA . TRP A 1 99 ? -16.825 5.702 16.902 1.00 92.12 99 TRP A CA 1
ATOM 771 C C . TRP A 1 99 ? -15.372 5.281 17.040 1.00 92.12 99 TRP A C 1
ATOM 773 O O . TRP A 1 99 ? -14.541 5.633 16.205 1.00 92.12 99 TRP A O 1
ATOM 783 N N . PHE A 1 100 ? -15.048 4.499 18.064 1.00 93.25 100 PHE A N 1
ATOM 784 C CA . PHE A 1 100 ? -13.782 3.783 18.075 1.00 93.25 100 PHE A CA 1
ATOM 785 C C . PHE A 1 100 ? -13.937 2.383 18.646 1.00 93.25 100 PHE A C 1
ATOM 787 O O . PHE A 1 100 ? -14.816 2.089 19.458 1.00 93.25 100 PHE A O 1
ATOM 794 N N . MET A 1 101 ? -13.008 1.530 18.245 1.00 94.88 101 MET A N 1
ATOM 795 C CA . MET A 1 101 ? -12.923 0.156 18.688 1.00 94.88 101 MET A CA 1
ATOM 796 C C . MET A 1 101 ? -11.464 -0.229 18.888 1.00 94.88 101 MET A C 1
ATOM 798 O O . MET A 1 101 ? -10.598 0.119 18.086 1.00 94.88 101 MET A O 1
ATOM 802 N N . ILE A 1 102 ? -11.197 -0.973 19.954 1.00 95.19 102 ILE A N 1
ATOM 803 C CA . ILE A 1 102 ? -9.901 -1.581 20.236 1.00 95.19 102 ILE A CA 1
ATOM 804 C C . ILE A 1 102 ? -10.101 -3.089 20.265 1.00 95.19 102 ILE A C 1
ATOM 806 O O . ILE A 1 102 ? -10.943 -3.609 21.002 1.00 95.19 102 ILE A O 1
ATOM 810 N N . ILE A 1 103 ? -9.306 -3.802 19.477 1.00 94.56 103 ILE A N 1
ATOM 811 C CA . ILE A 1 103 ? -9.393 -5.255 19.348 1.00 94.56 103 ILE A CA 1
ATOM 812 C C . ILE A 1 103 ? -8.031 -5.901 19.478 1.00 94.56 103 ILE A C 1
ATOM 814 O O . ILE A 1 103 ? -7.015 -5.332 19.077 1.00 94.56 103 ILE A O 1
ATOM 818 N N . ARG A 1 104 ? -8.035 -7.158 19.912 1.00 93.50 104 ARG A N 1
ATOM 819 C CA . ARG A 1 104 ? -6.991 -8.093 19.518 1.00 93.50 104 ARG A CA 1
ATOM 820 C C . ARG A 1 104 ? -7.560 -9.008 18.442 1.00 93.50 104 ARG A C 1
ATOM 822 O O . ARG A 1 104 ? -8.562 -9.683 18.662 1.00 93.50 104 ARG A O 1
ATOM 829 N N . LYS A 1 105 ? -6.975 -8.981 17.244 1.00 92.12 105 LYS A N 1
ATOM 830 C CA . LYS A 1 105 ? -7.518 -9.713 16.089 1.00 92.12 105 LYS A CA 1
ATOM 831 C C . LYS A 1 105 ? -7.587 -11.216 16.397 1.00 92.12 105 LYS A C 1
ATOM 833 O O . LYS A 1 105 ? -6.584 -11.801 16.789 1.00 92.12 105 LYS A O 1
ATOM 838 N N . GLY A 1 106 ? -8.744 -11.839 16.172 1.00 89.00 106 GLY A N 1
ATOM 839 C CA . GLY A 1 106 ? -8.974 -13.262 16.465 1.00 89.00 106 GLY A CA 1
ATOM 840 C C . GLY A 1 106 ? -9.520 -13.539 17.871 1.00 89.00 106 GLY A C 1
ATOM 841 O O . GLY A 1 106 ? -9.899 -14.670 18.152 1.00 89.00 106 GLY A O 1
ATOM 842 N N . GLU A 1 107 ? -9.615 -12.516 18.722 1.00 90.19 107 GLU A N 1
ATOM 843 C CA . GLU A 1 107 ? -10.297 -12.564 20.017 1.00 90.19 107 GLU A CA 1
ATOM 844 C C . GLU A 1 107 ? -11.594 -11.732 19.981 1.00 90.19 107 GLU A C 1
ATOM 846 O O . GLU A 1 107 ? -11.981 -11.188 18.943 1.00 90.19 107 GLU A O 1
ATOM 851 N N . ARG A 1 108 ? -12.277 -11.621 21.128 1.00 85.81 108 ARG A N 1
ATOM 852 C CA . ARG A 1 108 ? -13.395 -10.682 21.303 1.00 85.81 108 ARG A CA 1
ATOM 853 C C . ARG A 1 108 ? -12.888 -9.236 21.331 1.00 85.81 108 ARG A C 1
ATOM 855 O O . ARG A 1 108 ? -11.741 -8.973 21.691 1.00 85.81 108 ARG A O 1
ATOM 862 N N . SER A 1 109 ? -13.770 -8.294 20.999 1.00 91.06 109 SER A N 1
ATOM 863 C CA . SER A 1 109 ? -13.493 -6.861 21.124 1.00 91.06 109 SER A CA 1
ATOM 864 C C . SER A 1 109 ? -13.052 -6.516 22.547 1.00 91.06 109 SER A C 1
ATOM 866 O O . SER A 1 109 ? -13.733 -6.881 23.507 1.00 91.06 109 SER A O 1
ATOM 868 N N . LEU A 1 110 ? -11.940 -5.794 22.691 1.00 93.00 110 LEU A N 1
ATOM 869 C CA . LEU A 1 110 ? -11.442 -5.384 24.006 1.00 93.00 110 LEU A CA 1
ATOM 870 C C . LEU A 1 110 ? -12.223 -4.182 24.532 1.00 93.00 110 LEU A C 1
ATOM 872 O O . LEU A 1 110 ? -12.509 -4.091 25.723 1.00 93.00 110 LEU A O 1
ATOM 876 N N . HIS A 1 111 ? -12.551 -3.254 23.637 1.00 94.56 111 HIS A N 1
ATOM 877 C CA . HIS A 1 111 ? -13.369 -2.097 23.945 1.00 94.56 111 HIS A CA 1
ATOM 878 C C . HIS A 1 111 ? -13.996 -1.543 22.671 1.00 94.56 111 HIS A C 1
ATOM 880 O O . HIS A 1 111 ? -13.399 -1.605 21.596 1.00 94.56 111 HIS A O 1
ATOM 886 N N . GLU A 1 112 ? -15.173 -0.959 22.803 1.00 95.06 112 GLU A N 1
ATOM 887 C CA . GLU A 1 112 ? -15.851 -0.249 21.732 1.00 95.06 112 GLU A CA 1
ATOM 888 C C . GLU A 1 112 ? -16.690 0.854 22.361 1.00 95.06 112 GLU A C 1
ATOM 890 O O . GLU A 1 112 ? -17.345 0.628 23.380 1.00 95.06 112 GLU A O 1
ATOM 895 N N . ALA A 1 113 ? -16.668 2.041 21.770 1.00 92.38 113 ALA A N 1
ATOM 896 C CA . ALA A 1 113 ? -17.539 3.118 22.192 1.00 92.38 113 ALA A CA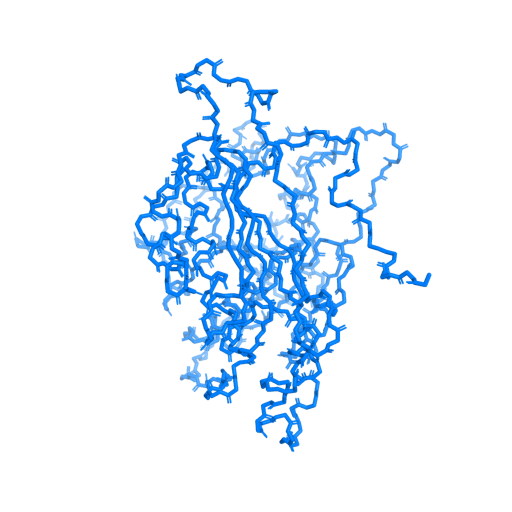 1
ATOM 897 C C . ALA A 1 113 ? -17.948 3.985 21.006 1.00 92.38 113 ALA A C 1
ATOM 899 O O . ALA A 1 113 ? -17.268 4.073 19.981 1.00 92.38 113 ALA A O 1
ATOM 900 N N . ILE A 1 114 ? -19.089 4.633 21.184 1.00 90.56 114 ILE A N 1
ATOM 901 C CA . ILE A 1 114 ? -19.705 5.535 20.229 1.00 90.56 114 ILE A CA 1
ATOM 902 C C . ILE A 1 114 ? -20.146 6.788 20.977 1.00 90.56 114 ILE A C 1
ATOM 904 O O . ILE A 1 114 ? -20.614 6.717 22.114 1.00 90.56 114 ILE A O 1
ATOM 908 N N . VAL A 1 115 ? -19.994 7.933 20.331 1.00 87.62 115 VAL A N 1
ATOM 909 C CA . VAL A 1 115 ? -20.599 9.191 20.743 1.00 87.62 115 VAL A CA 1
ATOM 910 C C . VAL A 1 115 ? -21.552 9.605 19.635 1.00 87.62 115 VAL A C 1
ATOM 912 O O . VAL A 1 115 ? -21.130 9.918 18.521 1.00 87.62 115 VAL A O 1
ATOM 915 N N . THR A 1 116 ? -22.843 9.565 19.955 1.00 81.56 116 THR A N 1
ATOM 916 C CA . THR A 1 116 ? -23.912 9.921 19.024 1.00 81.56 116 THR A CA 1
ATOM 917 C C . THR A 1 116 ? -24.102 11.429 18.982 1.00 81.56 116 THR A C 1
ATOM 919 O O . THR A 1 116 ? -24.168 12.078 20.034 1.00 81.56 116 THR A O 1
ATOM 922 N N . SER A 1 117 ? -24.242 11.993 17.787 1.00 72.06 117 SER A N 1
ATOM 923 C CA . SER A 1 117 ? -24.521 13.423 17.627 1.00 72.06 117 SER A CA 1
ATOM 924 C C . SER A 1 117 ? -25.902 13.782 18.195 1.00 72.06 117 SER A C 1
ATOM 926 O O . SER A 1 117 ? -26.889 13.087 17.961 1.00 72.06 117 SER A O 1
ATOM 928 N N . LYS A 1 118 ? -25.984 14.870 18.979 1.00 63.66 118 LYS A N 1
ATOM 929 C CA . LYS A 1 118 ? -27.230 15.296 19.659 1.00 63.66 118 LYS A CA 1
ATOM 930 C C . LYS A 1 118 ? -28.285 15.853 18.705 1.00 63.66 118 LYS A C 1
ATOM 932 O O . LYS A 1 118 ? -29.465 15.865 19.042 1.00 63.66 118 LYS A O 1
ATOM 937 N N . GLN A 1 119 ? -27.852 16.362 17.560 1.00 61.03 119 GLN A N 1
ATOM 938 C CA . GLN A 1 119 ? -28.715 16.896 16.519 1.00 61.03 119 GLN A CA 1
ATOM 939 C C . GLN A 1 119 ? -28.703 15.935 15.325 1.00 61.03 119 GLN A C 1
ATOM 941 O O . GLN A 1 119 ? -27.677 15.330 15.023 1.00 61.03 119 GLN A O 1
ATOM 946 N N . GLN A 1 120 ? -29.853 15.777 14.673 1.00 57.22 120 GLN A N 1
ATOM 947 C CA . GLN A 1 120 ? -30.025 14.972 13.464 1.00 57.22 120 GLN A CA 1
ATOM 948 C C . GLN A 1 120 ? -30.494 15.901 12.337 1.00 57.22 120 GLN A C 1
ATOM 950 O O . GLN A 1 120 ? -31.424 16.680 12.540 1.00 57.22 120 GLN A O 1
ATOM 955 N N . GLY A 1 121 ? -29.851 15.844 11.169 1.00 57.56 121 GLY A N 1
ATOM 956 C CA . GLY A 1 121 ? -30.227 16.641 9.996 1.00 57.56 121 GLY A CA 1
ATOM 957 C C . GLY A 1 121 ? -29.040 17.019 9.106 1.00 57.56 121 GLY A C 1
ATOM 958 O O . GLY A 1 121 ? -27.887 16.924 9.515 1.00 57.56 121 GLY A O 1
ATOM 959 N N . GLU A 1 122 ? -29.323 17.466 7.882 1.00 56.66 122 GLU A N 1
ATOM 960 C CA . GLU A 1 122 ? -28.303 17.821 6.877 1.00 56.66 122 GLU A CA 1
ATOM 961 C C . GLU A 1 122 ? -27.500 19.093 7.230 1.00 56.66 122 GLU A C 1
ATOM 963 O O . GLU A 1 122 ? -26.413 19.297 6.700 1.00 56.66 122 GLU A O 1
ATOM 968 N N . ASN A 1 123 ? -27.980 19.912 8.176 1.00 59.62 123 ASN A N 1
ATOM 969 C CA . ASN A 1 123 ? -27.349 21.178 8.586 1.00 59.62 123 ASN A CA 1
ATOM 970 C C . ASN A 1 123 ? -26.328 21.043 9.738 1.00 59.62 123 ASN A C 1
ATOM 972 O O . ASN A 1 123 ? -25.960 22.045 10.349 1.00 59.62 123 ASN A O 1
ATOM 976 N N . LEU A 1 124 ? -25.884 19.825 10.061 1.00 63.25 124 LEU A N 1
ATOM 977 C CA . LEU A 1 124 ? -24.895 19.576 11.116 1.00 63.25 124 LEU A CA 1
ATOM 978 C C . LEU A 1 124 ? -23.506 20.091 10.727 1.00 63.25 124 LEU A C 1
ATOM 980 O O . LEU A 1 124 ? -22.912 19.643 9.742 1.00 63.25 124 LEU A O 1
ATOM 984 N N . THR A 1 125 ? -22.941 20.973 11.547 1.00 64.69 125 THR A N 1
ATOM 985 C CA . THR A 1 125 ? -21.555 21.430 11.412 1.00 64.69 125 THR A CA 1
ATOM 986 C C . THR A 1 125 ? -20.601 20.530 12.207 1.00 64.69 125 THR A C 1
ATOM 988 O O . THR A 1 125 ? -21.010 19.784 13.094 1.00 64.69 125 THR A O 1
ATOM 991 N N . PHE A 1 126 ? -19.294 20.579 11.922 1.00 63.25 126 PHE A N 1
ATOM 992 C CA . PHE A 1 126 ? -18.299 19.807 12.691 1.00 63.25 126 PHE A CA 1
ATOM 993 C C . PHE A 1 126 ? -18.254 20.189 14.180 1.00 63.25 126 PHE A C 1
ATOM 995 O O . PHE A 1 126 ? -17.895 19.351 15.003 1.00 63.25 126 PHE A O 1
ATOM 1002 N N . ASN A 1 127 ? -18.664 21.413 14.531 1.00 64.50 127 ASN A N 1
ATOM 1003 C CA . ASN A 1 127 ? -18.752 21.871 15.920 1.00 64.50 127 ASN A CA 1
ATOM 1004 C C . ASN A 1 127 ? -19.890 21.194 16.701 1.00 64.50 127 ASN A C 1
ATOM 1006 O O . ASN A 1 127 ? -19.884 21.227 17.930 1.00 64.50 127 ASN A O 1
ATOM 1010 N N . ASP A 1 128 ? -20.840 20.565 16.004 1.00 64.44 128 ASP A N 1
ATOM 1011 C CA . ASP A 1 128 ? -21.976 19.868 16.614 1.00 64.44 128 ASP A CA 1
ATOM 1012 C C . ASP A 1 128 ? -21.640 18.414 16.993 1.00 64.44 128 ASP A C 1
ATOM 1014 O O . ASP A 1 128 ? -22.415 17.750 17.691 1.00 64.44 128 ASP A O 1
ATOM 1018 N N . VAL A 1 129 ? -20.467 17.915 16.578 1.00 71.19 129 VAL A N 1
ATOM 1019 C CA . VAL A 1 129 ? -19.994 16.570 16.919 1.00 71.19 129 VAL A CA 1
ATOM 1020 C C . VAL A 1 129 ? -19.289 16.586 18.270 1.00 71.19 129 VAL A C 1
ATOM 1022 O O . VAL A 1 129 ? -18.320 17.310 18.492 1.00 71.19 129 VAL A O 1
ATOM 1025 N N . SER A 1 130 ? -19.744 15.730 19.182 1.00 74.12 130 SER A N 1
ATOM 1026 C CA . SER A 1 130 ? -19.089 15.563 20.479 1.00 74.12 130 SER A CA 1
ATOM 1027 C C . SER A 1 130 ? -17.829 14.686 20.346 1.00 74.12 130 SER A C 1
ATOM 1029 O O . SER A 1 130 ? -17.895 13.622 19.727 1.00 74.12 130 SER A O 1
ATOM 1031 N N . PRO A 1 131 ? -16.677 15.094 20.916 1.00 78.56 131 PRO A N 1
ATOM 1032 C CA . PRO A 1 131 ? -15.452 14.308 20.838 1.00 78.56 131 PRO A CA 1
ATOM 1033 C C . PRO A 1 131 ? -15.579 13.012 21.641 1.00 78.56 131 PRO A C 1
ATOM 1035 O O . PRO A 1 131 ? -16.240 12.963 22.680 1.00 78.56 131 PRO A O 1
ATOM 1038 N N . ILE A 1 132 ? -14.885 11.973 21.181 1.00 80.56 132 ILE A N 1
ATOM 1039 C CA . ILE A 1 132 ? -14.763 10.703 21.889 1.00 80.56 132 ILE A CA 1
ATOM 1040 C C . ILE A 1 132 ? -13.377 10.601 22.530 1.00 80.56 132 ILE A C 1
ATOM 1042 O O . ILE A 1 132 ? -12.355 10.742 21.859 1.00 80.56 132 ILE A O 1
ATOM 1046 N N . THR A 1 133 ? -13.347 10.353 23.838 1.00 84.06 133 THR A N 1
ATOM 1047 C CA . THR A 1 133 ? -12.112 10.144 24.604 1.00 84.06 133 THR A CA 1
ATOM 1048 C C . THR A 1 133 ? -12.228 8.833 25.353 1.00 84.06 133 THR A C 1
ATOM 1050 O O . THR A 1 133 ? -13.225 8.593 26.033 1.00 84.06 133 THR A O 1
ATOM 1053 N N . ALA A 1 134 ? -11.199 7.996 25.265 1.00 79.44 134 ALA A N 1
ATOM 1054 C CA . ALA A 1 134 ? -11.157 6.746 26.000 1.00 79.44 134 ALA A CA 1
ATOM 1055 C C . ALA A 1 134 ? -9.759 6.413 26.496 1.00 79.44 134 ALA A C 1
ATOM 1057 O O . ALA A 1 134 ? -8.754 6.655 25.829 1.00 79.44 134 ALA A O 1
ATOM 1058 N N . HIS A 1 135 ? -9.731 5.798 27.672 1.00 86.69 135 HIS A N 1
ATOM 1059 C CA . HIS A 1 135 ? -8.534 5.267 28.297 1.00 86.69 135 HIS A CA 1
ATOM 1060 C C . HIS A 1 135 ? -8.780 3.791 28.575 1.00 86.69 135 HIS A C 1
ATOM 1062 O O . HIS A 1 135 ? -9.608 3.439 29.413 1.00 86.69 135 HIS A O 1
ATOM 1068 N N . VAL A 1 136 ? -8.082 2.928 27.843 1.00 86.44 136 VAL A N 1
ATOM 1069 C CA . VAL A 1 136 ? -8.247 1.477 27.943 1.00 86.44 136 VAL A CA 1
ATOM 1070 C C . VAL A 1 136 ? -6.892 0.854 28.235 1.00 86.44 136 VAL A C 1
ATOM 1072 O O . VAL A 1 136 ? -5.932 1.049 27.490 1.00 86.44 136 VAL A O 1
ATOM 1075 N N . THR A 1 137 ? -6.817 0.082 29.315 1.00 90.62 137 THR A N 1
ATOM 1076 C CA . THR A 1 137 ? -5.631 -0.713 29.637 1.00 90.62 137 THR A CA 1
ATOM 1077 C C . THR A 1 137 ? -5.720 -2.044 28.910 1.00 90.62 137 THR A C 1
ATOM 1079 O O . THR A 1 137 ? -6.604 -2.851 29.186 1.00 90.62 137 THR A O 1
ATOM 1082 N N . VAL A 1 138 ? -4.787 -2.288 27.992 1.00 89.31 138 VAL A N 1
ATOM 1083 C CA . VAL A 1 138 ? -4.696 -3.549 27.251 1.00 89.31 138 VAL A CA 1
ATOM 1084 C C . VAL A 1 138 ? -3.530 -4.367 27.789 1.00 89.31 138 VAL A C 1
ATOM 1086 O O . VAL A 1 138 ? -2.404 -3.875 27.884 1.00 89.31 138 VAL A O 1
ATOM 1089 N N . LEU A 1 139 ? -3.788 -5.630 28.130 1.00 89.69 139 LEU A N 1
ATOM 1090 C CA . LEU A 1 139 ? -2.736 -6.552 28.548 1.00 89.69 139 LEU A CA 1
ATOM 1091 C C . LEU A 1 139 ? -1.836 -6.896 27.357 1.00 89.69 139 LEU A C 1
ATOM 1093 O O . LEU A 1 139 ? -2.315 -7.214 26.266 1.00 89.69 139 LEU A O 1
ATOM 1097 N N . LYS A 1 140 ? -0.524 -6.855 27.582 1.00 89.00 140 LYS A N 1
ATOM 1098 C CA . LYS A 1 140 ? 0.469 -7.335 26.618 1.00 89.00 140 LYS A CA 1
ATOM 1099 C C . LYS A 1 140 ? 0.408 -8.857 26.546 1.00 89.00 140 LYS A C 1
ATOM 1101 O O . LYS A 1 140 ? 0.242 -9.508 27.573 1.00 89.00 140 LYS A O 1
ATOM 1106 N N . THR A 1 141 ? 0.568 -9.415 25.351 1.00 84.81 141 THR A N 1
ATOM 1107 C CA . THR A 1 141 ? 0.623 -10.870 25.144 1.00 84.81 141 THR A CA 1
ATOM 1108 C C . THR A 1 141 ? 1.819 -11.250 24.277 1.00 84.81 141 THR A C 1
ATOM 1110 O O . THR A 1 141 ? 2.256 -10.461 23.439 1.00 84.81 141 THR A O 1
ATOM 1113 N N . SER A 1 142 ? 2.361 -12.446 24.507 1.00 77.62 142 SER A N 1
ATOM 1114 C CA . SER A 1 142 ? 3.336 -13.105 23.628 1.00 77.62 142 SER A CA 1
ATOM 1115 C C . SER A 1 142 ? 2.665 -13.967 22.552 1.00 77.62 142 SER A C 1
ATOM 1117 O O . SER A 1 142 ? 3.330 -14.465 21.645 1.00 77.62 142 SER A O 1
ATOM 1119 N N . GLU A 1 143 ? 1.345 -14.139 22.624 1.00 68.62 143 GLU A N 1
ATOM 1120 C CA . GLU A 1 143 ? 0.588 -14.919 21.654 1.00 68.62 143 GLU A CA 1
ATOM 1121 C C . GLU A 1 143 ? 0.619 -14.253 20.270 1.00 68.62 143 GLU A C 1
ATOM 1123 O O . GLU A 1 143 ? 0.445 -13.038 20.130 1.00 68.62 143 GLU A O 1
ATOM 1128 N N . GLY A 1 144 ? 0.909 -15.047 19.236 1.00 66.31 144 GLY A N 1
ATOM 1129 C CA . GLY A 1 144 ? 1.057 -14.562 17.861 1.00 66.31 144 GLY A CA 1
ATOM 1130 C C . GLY A 1 144 ? 2.264 -13.644 17.623 1.00 66.31 144 GLY A C 1
ATOM 1131 O O . GLY A 1 144 ? 2.294 -12.954 16.604 1.00 66.31 144 GLY A O 1
ATOM 1132 N N . VAL A 1 145 ? 3.227 -13.568 18.556 1.00 72.00 145 VAL A N 1
ATOM 1133 C CA . VAL A 1 145 ? 4.469 -12.789 18.370 1.00 72.00 145 VAL A CA 1
ATOM 1134 C C . VAL A 1 145 ? 5.442 -13.531 17.457 1.00 72.00 145 VAL A C 1
ATOM 1136 O O . VAL A 1 145 ? 6.022 -12.923 16.562 1.00 72.00 145 VAL A O 1
ATOM 1139 N N . GLU A 1 146 ? 5.574 -14.847 17.627 1.00 79.62 146 GLU A N 1
ATOM 1140 C CA . GLU A 1 146 ? 6.464 -15.682 16.820 1.00 79.62 146 GLU A CA 1
ATOM 1141 C C . GLU A 1 146 ? 5.669 -16.744 16.059 1.00 79.62 146 GLU A C 1
ATOM 1143 O O . GLU A 1 146 ? 4.961 -17.557 16.656 1.00 79.62 146 GLU A O 1
ATOM 1148 N N . CYS A 1 147 ? 5.795 -16.756 14.732 1.00 86.88 147 CYS A N 1
ATOM 1149 C CA . CYS A 1 147 ? 5.291 -17.854 13.916 1.00 86.88 147 CYS A CA 1
ATOM 1150 C C . CYS A 1 147 ? 6.297 -19.015 13.917 1.00 86.88 147 CYS A C 1
ATOM 1152 O O . CYS A 1 147 ? 7.505 -18.795 13.959 1.00 86.88 147 CYS A O 1
ATOM 1154 N N . ASN A 1 148 ? 5.826 -20.258 13.769 1.00 88.62 148 ASN A N 1
ATOM 1155 C CA . ASN A 1 148 ? 6.712 -21.433 13.733 1.00 88.62 148 ASN A CA 1
ATOM 1156 C C . ASN A 1 148 ? 7.806 -21.333 12.651 1.00 88.62 148 ASN A C 1
ATOM 1158 O O . ASN A 1 148 ? 8.942 -21.740 12.883 1.00 88.62 148 ASN A O 1
ATOM 1162 N N . TRP A 1 149 ? 7.483 -20.748 11.491 1.00 90.38 149 TRP A N 1
ATOM 1163 C CA . TRP A 1 149 ? 8.421 -20.584 10.377 1.00 90.38 149 TRP A CA 1
ATOM 1164 C C . TRP A 1 149 ? 9.471 -19.485 10.598 1.00 90.38 149 TRP A C 1
ATOM 1166 O O . TRP A 1 149 ? 10.453 -19.441 9.865 1.00 90.38 149 TRP A O 1
ATOM 1176 N N . TYR A 1 150 ? 9.336 -18.637 11.626 1.00 91.19 150 TYR A N 1
ATOM 1177 C CA . TYR A 1 150 ? 10.357 -17.626 11.948 1.00 91.19 150 TYR A CA 1
ATOM 1178 C C . TYR A 1 150 ? 11.699 -18.257 12.337 1.00 91.19 150 TYR A C 1
ATOM 1180 O O . TYR A 1 150 ? 12.734 -17.609 12.243 1.00 91.19 150 TYR A O 1
ATOM 1188 N N . LYS A 1 151 ? 11.683 -19.522 12.773 1.00 88.19 151 LYS A N 1
ATOM 1189 C CA . LYS A 1 151 ? 12.874 -20.286 13.174 1.00 88.19 151 LYS A CA 1
ATOM 1190 C C . LYS A 1 151 ? 13.479 -21.092 12.022 1.00 88.19 151 LYS A C 1
ATOM 1192 O O . LYS A 1 151 ? 14.433 -21.835 12.229 1.00 88.19 151 LYS A O 1
ATOM 1197 N N . THR A 1 152 ? 12.894 -21.017 10.828 1.00 91.19 152 THR A N 1
ATOM 1198 C CA . THR A 1 152 ? 13.413 -21.692 9.637 1.00 91.19 152 THR A CA 1
ATOM 1199 C C . THR A 1 152 ? 14.596 -20.907 9.078 1.00 91.19 152 THR A C 1
ATOM 1201 O O . THR A 1 152 ? 14.504 -19.693 8.914 1.00 91.19 152 THR A O 1
ATOM 1204 N N . ALA A 1 153 ? 15.691 -21.603 8.767 1.00 91.44 153 ALA A N 1
ATOM 1205 C CA . ALA A 1 153 ? 16.877 -20.985 8.181 1.00 91.44 153 ALA A CA 1
ATOM 1206 C C . ALA A 1 153 ? 16.533 -20.257 6.869 1.00 91.44 153 ALA A C 1
ATOM 1208 O O . ALA A 1 153 ? 15.836 -20.813 6.016 1.00 91.44 153 ALA A O 1
ATOM 1209 N N . GLY A 1 154 ? 17.017 -19.024 6.715 1.00 89.25 154 GLY A N 1
ATOM 1210 C CA . GLY A 1 154 ? 16.745 -18.168 5.556 1.00 89.25 154 GLY A CA 1
ATOM 1211 C C . GLY A 1 154 ? 15.457 -17.342 5.661 1.00 89.25 154 GLY A C 1
ATOM 1212 O O . GLY A 1 154 ? 15.137 -16.601 4.735 1.00 89.25 154 GLY A O 1
ATOM 1213 N N . MET A 1 155 ? 14.706 -17.446 6.764 1.00 92.25 155 MET A N 1
ATOM 1214 C CA . MET A 1 155 ? 13.489 -16.657 7.008 1.00 92.25 155 MET A CA 1
ATOM 1215 C C . MET A 1 155 ? 13.689 -15.534 8.033 1.00 92.25 155 MET A C 1
ATOM 1217 O O . MET A 1 155 ? 12.731 -14.835 8.362 1.00 92.25 155 MET A O 1
ATOM 1221 N N . GLU A 1 156 ? 14.905 -15.327 8.535 1.00 93.88 156 GLU A N 1
ATOM 1222 C CA . GLU A 1 156 ? 15.203 -14.415 9.642 1.00 93.88 156 GLU A CA 1
ATOM 1223 C C . GLU A 1 156 ? 14.858 -12.962 9.290 1.00 93.88 156 GLU A C 1
ATOM 1225 O O . GLU A 1 156 ? 14.201 -12.271 10.070 1.00 93.88 156 GLU A O 1
ATOM 1230 N N . GLN A 1 157 ? 15.229 -12.513 8.085 1.00 94.69 157 GLN A N 1
ATOM 1231 C CA . GLN A 1 157 ? 14.916 -11.163 7.599 1.00 94.69 157 GLN A CA 1
ATOM 1232 C C . GLN A 1 157 ? 13.404 -10.954 7.466 1.00 94.69 157 GLN A C 1
ATOM 1234 O O . GLN A 1 157 ? 12.857 -9.966 7.953 1.00 94.69 157 GLN A O 1
ATOM 1239 N N . ARG A 1 158 ? 12.701 -11.929 6.879 1.00 94.88 158 ARG A N 1
ATOM 1240 C CA . ARG A 1 158 ? 11.242 -11.885 6.731 1.00 94.88 158 ARG A CA 1
ATOM 1241 C C . ARG A 1 158 ? 10.528 -11.910 8.083 1.00 94.88 158 ARG A C 1
ATOM 1243 O O . ARG A 1 158 ? 9.535 -11.210 8.261 1.00 94.88 158 ARG A O 1
ATOM 1250 N N . ALA A 1 159 ? 11.026 -12.687 9.040 1.00 93.75 159 ALA A N 1
ATOM 1251 C CA . ALA A 1 159 ? 10.497 -12.730 10.398 1.00 93.75 159 ALA A CA 1
ATOM 1252 C C . ALA A 1 159 ? 10.650 -11.374 11.102 1.00 93.75 159 ALA A C 1
ATOM 1254 O O . ALA A 1 159 ? 9.677 -10.872 11.668 1.00 93.75 159 ALA A O 1
ATOM 1255 N N . ALA A 1 160 ? 11.833 -10.754 11.014 1.00 94.56 160 ALA A N 1
ATOM 1256 C CA . ALA A 1 160 ? 12.085 -9.419 11.554 1.00 94.56 160 ALA A CA 1
ATOM 1257 C C . ALA A 1 160 ? 11.151 -8.373 10.923 1.00 94.56 160 ALA A C 1
ATOM 1259 O O . ALA A 1 160 ? 10.471 -7.641 11.643 1.00 94.56 160 ALA A O 1
ATOM 1260 N N . PHE A 1 161 ? 11.022 -8.388 9.596 1.00 95.88 161 PHE A N 1
ATOM 1261 C CA . PHE A 1 161 ? 10.111 -7.519 8.854 1.00 95.88 161 PHE A CA 1
ATOM 1262 C C . PHE A 1 161 ? 8.658 -7.666 9.320 1.00 95.88 161 PHE A C 1
ATOM 1264 O O . PHE A 1 161 ? 8.005 -6.689 9.683 1.00 95.88 161 PHE A O 1
ATOM 1271 N N . CYS A 1 162 ? 8.155 -8.900 9.401 1.00 94.31 162 CYS A N 1
ATOM 1272 C CA . CYS A 1 162 ? 6.792 -9.189 9.851 1.00 94.31 162 CYS A CA 1
ATOM 1273 C C . CYS A 1 162 ? 6.545 -8.865 11.331 1.00 94.31 162 CYS A C 1
ATOM 1275 O O . CYS A 1 162 ? 5.387 -8.783 11.767 1.00 94.31 162 CYS A O 1
ATOM 1277 N N . ASN A 1 163 ? 7.612 -8.695 12.113 1.00 92.75 163 ASN A N 1
ATOM 1278 C CA . ASN A 1 163 ? 7.548 -8.250 13.496 1.00 92.75 163 ASN A CA 1
ATOM 1279 C C . ASN A 1 163 ? 7.566 -6.721 13.645 1.00 92.75 163 ASN A C 1
ATOM 1281 O O . ASN A 1 163 ? 7.032 -6.203 14.626 1.00 92.75 163 ASN A O 1
ATOM 1285 N N . SER A 1 164 ? 8.120 -6.014 12.662 1.00 94.25 164 SER A N 1
ATOM 1286 C CA . SER A 1 164 ? 8.183 -4.550 12.619 1.00 94.25 164 SER A CA 1
ATOM 1287 C C . SER A 1 164 ? 6.974 -3.929 11.917 1.00 94.25 164 SER A C 1
ATOM 1289 O O . SER A 1 164 ? 6.451 -2.916 12.380 1.00 94.25 164 SER A O 1
ATOM 1291 N N . TYR A 1 165 ? 6.478 -4.555 10.847 1.00 95.25 165 TYR A N 1
ATOM 1292 C CA . TYR A 1 165 ? 5.476 -3.964 9.959 1.00 95.25 165 TYR A CA 1
ATOM 1293 C C . TYR A 1 165 ? 4.174 -4.769 9.885 1.00 95.25 165 TYR A C 1
ATOM 1295 O O . TYR A 1 165 ? 4.151 -6.001 9.918 1.00 95.25 165 TYR A O 1
ATOM 1303 N N . GLY A 1 166 ? 3.048 -4.054 9.809 1.00 92.44 166 GLY A N 1
ATOM 1304 C CA . GLY A 1 166 ? 1.703 -4.633 9.712 1.00 92.44 166 GLY A CA 1
ATOM 1305 C C . GLY A 1 166 ? 1.131 -4.566 8.294 1.00 92.44 166 GLY A C 1
ATOM 1306 O O . GLY A 1 166 ? 1.628 -3.819 7.463 1.00 92.44 166 GLY A O 1
ATOM 1307 N N . GLY A 1 167 ? 0.045 -5.297 8.025 1.00 91.94 167 GLY A N 1
ATOM 1308 C CA . GLY A 1 167 ? -0.739 -5.153 6.783 1.00 91.94 167 GLY A CA 1
ATOM 1309 C C . GLY A 1 167 ? -0.312 -6.028 5.595 1.00 91.94 167 GLY A C 1
ATOM 1310 O O . GLY A 1 167 ? -0.888 -5.916 4.522 1.00 91.94 167 GLY A O 1
ATOM 1311 N N . TYR A 1 168 ? 0.655 -6.932 5.770 1.00 94.12 168 TYR A N 1
ATOM 1312 C CA . TYR A 1 168 ? 1.187 -7.773 4.683 1.00 94.12 168 TYR A CA 1
ATOM 1313 C C . TYR A 1 168 ? 0.464 -9.114 4.474 1.00 94.12 168 TYR A C 1
ATOM 1315 O O . TYR A 1 168 ? 0.852 -9.916 3.626 1.00 94.12 168 TYR A O 1
ATOM 1323 N N . GLY A 1 169 ? -0.606 -9.386 5.225 1.00 91.81 169 GLY A N 1
ATOM 1324 C CA . GLY A 1 169 ? -1.499 -10.514 4.967 1.00 91.81 169 GLY A CA 1
ATOM 1325 C C . GLY A 1 169 ? -0.788 -11.867 4.943 1.00 91.81 169 GLY A C 1
ATOM 1326 O O . GLY A 1 169 ? -0.100 -12.232 5.894 1.00 91.81 169 GLY A O 1
ATOM 1327 N N . SER A 1 170 ? -0.974 -12.629 3.861 1.00 91.44 170 SER A N 1
ATOM 1328 C CA . SER A 1 170 ? -0.381 -13.964 3.688 1.00 91.44 170 SER A CA 1
ATOM 1329 C C . SER A 1 170 ? 1.146 -13.954 3.782 1.00 91.44 170 SER A C 1
ATOM 1331 O O . SER A 1 170 ? 1.723 -14.942 4.229 1.00 91.44 170 SER A O 1
ATOM 1333 N N . PHE A 1 171 ? 1.812 -12.845 3.460 1.00 93.94 171 PHE A N 1
ATOM 1334 C CA . PHE A 1 171 ? 3.263 -12.733 3.584 1.00 93.94 171 PHE A CA 1
ATOM 1335 C C . PHE A 1 171 ? 3.758 -12.796 5.032 1.00 93.94 171 PHE A C 1
ATOM 1337 O O . PHE A 1 171 ? 4.836 -13.323 5.282 1.00 93.94 171 PHE A O 1
ATOM 1344 N N . CYS A 1 172 ? 2.955 -12.356 5.997 1.00 93.25 172 CYS A N 1
ATOM 1345 C CA . CYS A 1 172 ? 3.303 -12.441 7.415 1.00 93.25 172 CYS A CA 1
ATOM 1346 C C . CYS A 1 172 ? 2.434 -13.430 8.192 1.00 93.25 172 CYS A C 1
ATOM 1348 O O . CYS A 1 172 ? 2.493 -13.466 9.419 1.00 93.25 172 CYS A O 1
ATOM 1350 N N . ARG A 1 173 ? 1.598 -14.224 7.517 1.00 90.62 173 ARG A N 1
ATOM 1351 C CA . ARG A 1 173 ? 0.672 -15.139 8.185 1.00 90.62 173 ARG A CA 1
ATOM 1352 C C . ARG A 1 173 ? 1.429 -16.327 8.780 1.00 90.62 173 ARG A C 1
ATOM 1354 O O . ARG A 1 173 ? 2.248 -16.950 8.112 1.00 90.62 173 ARG A O 1
ATOM 1361 N N . CYS A 1 174 ? 1.124 -16.686 10.027 1.00 88.38 174 CYS A N 1
ATOM 1362 C CA . CYS A 1 174 ? 1.781 -17.832 10.667 1.00 88.38 174 CYS A CA 1
ATOM 1363 C C . CYS A 1 174 ? 1.399 -19.179 10.038 1.00 88.38 174 CYS A C 1
ATOM 1365 O O . CYS A 1 174 ? 2.237 -20.072 9.941 1.00 88.38 174 CYS A O 1
ATOM 1367 N N . HIS A 1 175 ? 0.147 -19.318 9.602 1.00 87.94 175 HIS A N 1
ATOM 1368 C CA . HIS A 1 175 ? -0.365 -20.525 8.960 1.00 87.94 175 HIS A CA 1
ATOM 1369 C C . HIS A 1 175 ? -0.353 -20.345 7.444 1.00 87.94 175 HIS A C 1
ATOM 1371 O O . HIS A 1 175 ? -0.969 -19.400 6.952 1.00 87.94 175 HIS A O 1
ATOM 1377 N N . GLN A 1 176 ? 0.323 -21.255 6.734 1.00 85.69 176 GLN A N 1
ATOM 1378 C CA . GLN A 1 176 ? 0.486 -21.212 5.275 1.00 85.69 176 GLN A CA 1
ATOM 1379 C C . GLN A 1 176 ? 0.962 -19.827 4.800 1.00 85.69 176 GLN A C 1
ATOM 1381 O O . GLN A 1 176 ? 0.222 -19.129 4.096 1.00 85.69 176 GLN A O 1
ATOM 1386 N N . PRO A 1 177 ? 2.162 -19.385 5.233 1.00 88.44 177 PRO A N 1
ATOM 1387 C CA . PRO A 1 177 ? 2.721 -18.141 4.733 1.00 88.44 177 PRO A CA 1
ATOM 1388 C C . PRO A 1 177 ? 2.819 -18.211 3.212 1.00 88.44 177 PRO A C 1
ATOM 1390 O O . PRO A 1 177 ? 3.085 -19.268 2.637 1.00 88.44 177 PRO A O 1
ATOM 1393 N N . TRP A 1 178 ? 2.623 -17.069 2.566 1.00 90.06 178 TRP A N 1
ATOM 1394 C CA . TRP A 1 178 ? 2.859 -16.947 1.139 1.00 90.06 178 TRP A CA 1
ATOM 1395 C C . TRP A 1 178 ? 4.285 -17.409 0.817 1.00 90.06 178 TRP A C 1
ATOM 1397 O O . TRP A 1 178 ? 5.240 -17.022 1.497 1.00 90.06 178 TRP A O 1
ATOM 1407 N N . MET A 1 179 ? 4.415 -18.245 -0.202 1.00 81.44 179 MET A N 1
ATOM 1408 C CA . MET A 1 179 ? 5.690 -18.685 -0.745 1.00 81.44 179 MET A CA 1
ATOM 1409 C C . MET A 1 179 ? 5.658 -18.389 -2.241 1.00 81.44 179 MET A C 1
ATOM 1411 O O . MET A 1 179 ? 4.637 -18.680 -2.870 1.00 81.44 179 MET A O 1
ATOM 1415 N N . PRO A 1 180 ? 6.736 -17.843 -2.825 1.00 72.50 180 PRO A N 1
ATOM 1416 C CA . PRO A 1 180 ? 6.771 -17.609 -4.258 1.00 72.50 180 PRO A CA 1
ATOM 1417 C C . PRO A 1 180 ? 6.623 -18.945 -5.001 1.00 72.50 180 PRO A C 1
ATOM 1419 O O . PRO A 1 180 ? 7.573 -19.723 -5.073 1.00 72.50 180 PRO A O 1
ATOM 1422 N N . ASN A 1 181 ? 5.461 -19.215 -5.603 1.00 67.31 181 ASN A N 1
ATOM 1423 C CA . ASN A 1 181 ? 5.241 -20.438 -6.378 1.00 67.31 181 ASN A CA 1
ATOM 1424 C C . ASN A 1 181 ? 5.794 -20.269 -7.804 1.00 67.31 181 ASN A C 1
ATOM 1426 O O . ASN A 1 181 ? 5.339 -19.360 -8.504 1.00 67.31 181 ASN A O 1
ATOM 1430 N N . PRO A 1 182 ? 6.809 -21.042 -8.240 1.00 55.44 182 PRO A N 1
ATOM 1431 C CA . PRO A 1 182 ? 7.225 -21.055 -9.636 1.00 55.44 182 PRO A CA 1
ATOM 1432 C C . PRO A 1 182 ? 6.075 -21.574 -10.485 1.00 55.44 182 PRO A C 1
ATOM 1434 O O . PRO A 1 182 ? 5.878 -22.777 -10.618 1.00 55.44 182 PRO A O 1
ATOM 1437 N N . GLY A 1 183 ? 5.310 -20.647 -11.062 1.00 59.59 183 GLY A N 1
ATOM 1438 C CA . GLY A 1 183 ? 4.460 -20.953 -12.200 1.00 59.59 183 GLY A CA 1
ATOM 1439 C C . GLY A 1 183 ? 5.283 -21.527 -13.357 1.00 59.59 183 GLY A C 1
ATOM 1440 O O . GLY A 1 183 ? 6.514 -21.607 -13.311 1.00 59.59 183 GLY A O 1
ATOM 1441 N N . VAL A 1 184 ? 4.593 -21.925 -14.422 1.00 60.62 184 VAL A N 1
ATOM 1442 C CA . VAL A 1 184 ? 5.252 -22.418 -15.636 1.00 60.62 184 VAL A CA 1
ATOM 1443 C C . VAL A 1 184 ? 6.144 -21.308 -16.199 1.00 60.62 184 VAL A C 1
ATOM 1445 O O . VAL A 1 184 ? 5.657 -20.212 -16.483 1.00 60.62 184 VAL A O 1
ATOM 1448 N N . SER A 1 185 ? 7.446 -21.583 -16.338 1.00 61.94 185 SER A N 1
ATOM 1449 C CA . SER A 1 185 ? 8.373 -20.650 -16.988 1.00 61.94 185 SER A CA 1
ATOM 1450 C C . SER A 1 185 ? 7.922 -20.461 -18.426 1.00 61.94 185 SER A C 1
ATOM 1452 O O . SER A 1 185 ? 7.734 -21.436 -19.156 1.00 61.94 185 SER A O 1
ATOM 1454 N N . TYR A 1 186 ? 7.731 -19.211 -18.818 1.00 66.62 186 TYR A N 1
ATOM 1455 C CA . TYR A 1 186 ? 7.379 -18.853 -20.176 1.00 66.62 186 TYR A CA 1
ATOM 1456 C C . TYR A 1 186 ? 8.511 -18.008 -20.725 1.00 66.62 186 TYR A C 1
ATOM 1458 O O . TYR A 1 186 ? 8.712 -16.893 -20.245 1.00 66.62 186 TYR A O 1
ATOM 1466 N N . VAL A 1 187 ? 9.215 -18.550 -21.722 1.00 67.94 187 VAL A N 1
ATOM 1467 C CA . VAL A 1 187 ? 10.370 -17.883 -22.316 1.00 67.94 187 VAL A CA 1
ATOM 1468 C C . VAL A 1 187 ? 9.908 -16.606 -22.996 1.00 67.94 187 VAL A C 1
ATOM 1470 O O . VAL A 1 187 ? 9.220 -16.639 -24.019 1.00 67.94 187 VAL A O 1
ATOM 1473 N N . MET A 1 188 ? 10.298 -15.474 -22.428 1.00 69.19 188 MET A N 1
ATOM 1474 C CA . MET A 1 188 ? 9.998 -14.175 -23.011 1.00 69.19 188 MET A CA 1
ATOM 1475 C C . MET A 1 188 ? 10.929 -13.918 -24.203 1.00 69.19 188 MET A C 1
ATOM 1477 O O . MET A 1 188 ? 12.151 -13.919 -24.065 1.00 69.19 188 MET A O 1
ATOM 1481 N N . HIS A 1 189 ? 10.359 -13.671 -25.388 1.00 72.88 189 HIS A N 1
ATOM 1482 C CA . HIS A 1 189 ? 11.138 -13.313 -26.586 1.00 72.88 189 HIS A CA 1
ATOM 1483 C C . HIS A 1 189 ? 11.884 -11.984 -26.434 1.00 72.88 189 HIS A C 1
ATOM 1485 O O . HIS A 1 189 ? 12.899 -11.757 -27.089 1.00 72.88 189 HIS A O 1
ATOM 1491 N N . GLU A 1 190 ? 11.368 -11.110 -25.575 1.00 77.44 190 GLU A N 1
ATOM 1492 C CA . GLU A 1 190 ? 11.939 -9.812 -25.269 1.00 77.44 190 GLU A CA 1
ATOM 1493 C C . GLU A 1 190 ? 11.900 -9.588 -23.756 1.00 77.44 190 GLU A C 1
ATOM 1495 O O . GLU A 1 190 ? 10.899 -9.886 -23.103 1.00 77.44 190 GLU A O 1
ATOM 1500 N N . LYS A 1 191 ? 12.983 -9.046 -23.196 1.00 81.19 191 LYS A N 1
ATOM 1501 C CA . LYS A 1 191 ? 13.044 -8.661 -21.784 1.00 81.19 191 LYS A CA 1
ATOM 1502 C C . LYS A 1 191 ? 12.553 -7.226 -21.634 1.00 81.19 191 LYS A C 1
ATOM 1504 O O . LYS A 1 191 ? 13.239 -6.300 -22.055 1.00 81.19 191 LYS A O 1
ATOM 1509 N N . ILE A 1 192 ? 11.386 -7.053 -21.022 1.00 86.94 192 ILE A N 1
ATOM 1510 C CA . ILE A 1 192 ? 10.763 -5.743 -20.806 1.00 86.94 192 ILE A CA 1
ATOM 1511 C C . ILE A 1 192 ? 10.658 -5.510 -19.296 1.00 86.94 192 ILE A C 1
ATOM 1513 O O . ILE A 1 192 ? 9.810 -6.151 -18.683 1.00 86.94 192 ILE A O 1
ATOM 1517 N N . PRO A 1 193 ? 11.480 -4.651 -18.664 1.00 92.69 193 PRO A N 1
ATOM 1518 C CA . PRO A 1 193 ? 11.396 -4.400 -17.230 1.00 92.69 193 PRO A CA 1
ATOM 1519 C C . PRO A 1 193 ? 10.049 -3.807 -16.815 1.00 92.69 193 PRO A C 1
ATOM 1521 O O . PRO A 1 193 ? 9.439 -3.018 -17.542 1.00 92.69 193 PRO A O 1
ATOM 1524 N N . ILE A 1 194 ? 9.634 -4.143 -15.597 1.00 93.00 194 ILE A N 1
ATOM 1525 C CA . ILE A 1 194 ? 8.470 -3.579 -14.920 1.00 93.00 194 ILE A CA 1
ATOM 1526 C C . ILE A 1 194 ? 8.946 -2.636 -13.815 1.00 93.00 194 ILE A C 1
ATOM 1528 O O . ILE A 1 194 ? 9.637 -3.047 -12.882 1.00 93.00 194 ILE A O 1
ATOM 1532 N N . ALA A 1 195 ? 8.535 -1.375 -13.900 1.00 96.56 195 ALA A N 1
ATOM 1533 C CA . ALA A 1 195 ? 8.735 -0.367 -12.872 1.00 96.56 195 ALA A CA 1
ATOM 1534 C C . ALA A 1 195 ? 7.437 -0.185 -12.079 1.00 96.56 195 ALA A C 1
ATOM 1536 O O . ALA A 1 195 ? 6.422 0.237 -12.635 1.00 96.56 195 ALA A O 1
ATOM 1537 N N . ILE A 1 196 ? 7.458 -0.503 -10.784 1.00 97.12 196 ILE A N 1
ATOM 1538 C CA . ILE A 1 196 ? 6.318 -0.281 -9.888 1.00 97.12 196 ILE A CA 1
ATOM 1539 C C . ILE A 1 196 ? 6.542 1.041 -9.153 1.00 97.12 196 ILE A C 1
ATOM 1541 O O . ILE A 1 196 ? 7.431 1.121 -8.307 1.00 97.12 196 ILE A O 1
ATOM 1545 N N . ALA A 1 197 ? 5.749 2.061 -9.470 1.00 96.69 197 ALA A N 1
ATOM 1546 C CA . ALA A 1 197 ? 5.782 3.363 -8.813 1.00 96.69 197 ALA A CA 1
ATOM 1547 C C . ALA A 1 197 ? 4.894 3.352 -7.560 1.00 96.69 197 ALA A C 1
ATOM 1549 O O . ALA A 1 197 ? 3.718 2.983 -7.613 1.00 96.69 197 ALA A O 1
ATOM 1550 N N . THR A 1 198 ? 5.451 3.757 -6.420 1.00 95.75 198 THR A N 1
ATOM 1551 C CA . THR A 1 198 ? 4.753 3.784 -5.129 1.00 95.75 198 THR A CA 1
ATOM 1552 C C . THR A 1 198 ? 5.260 4.918 -4.240 1.00 95.75 198 THR A C 1
ATOM 1554 O O . THR A 1 198 ? 6.319 5.494 -4.457 1.00 95.75 198 THR A O 1
ATOM 1557 N N . ALA A 1 199 ? 4.531 5.207 -3.164 1.00 91.62 199 ALA A N 1
ATOM 1558 C CA . ALA A 1 199 ? 5.033 6.036 -2.071 1.00 91.62 199 ALA A CA 1
ATOM 1559 C C . ALA A 1 199 ? 5.002 5.285 -0.732 1.00 91.62 199 ALA A C 1
ATOM 1561 O O . ALA A 1 199 ? 6.032 5.019 -0.114 1.00 91.62 199 ALA A O 1
ATOM 1562 N N . LYS A 1 200 ? 3.797 4.948 -0.252 1.00 87.00 200 LYS A N 1
ATOM 1563 C CA . LYS A 1 200 ? 3.584 4.411 1.109 1.00 87.00 200 LYS A CA 1
ATOM 1564 C C . LYS A 1 200 ? 2.760 3.121 1.157 1.00 87.00 200 LYS A C 1
ATOM 1566 O O . LYS A 1 200 ? 2.633 2.520 2.224 1.00 87.00 200 LYS A O 1
ATOM 1571 N N . ARG A 1 201 ? 2.190 2.678 0.033 1.00 89.75 201 ARG A N 1
ATOM 1572 C CA . ARG A 1 201 ? 1.262 1.536 -0.034 1.00 89.75 201 ARG A CA 1
ATOM 1573 C C . ARG A 1 201 ? 1.988 0.233 -0.388 1.00 89.75 201 ARG A C 1
ATOM 1575 O O . ARG A 1 201 ? 1.561 -0.523 -1.254 1.00 89.75 201 ARG A O 1
ATOM 1582 N N . LEU A 1 202 ? 3.075 -0.061 0.323 1.00 95.00 202 LEU A N 1
ATOM 1583 C CA . LEU A 1 202 ? 3.906 -1.251 0.093 1.00 95.00 202 LEU A CA 1
ATOM 1584 C C . LEU A 1 202 ? 3.158 -2.599 0.177 1.00 95.00 202 LEU A C 1
ATOM 1586 O O . LEU A 1 202 ? 3.485 -3.492 -0.606 1.00 95.00 202 LEU A O 1
ATOM 1590 N N . PRO A 1 203 ? 2.110 -2.776 1.009 1.00 93.44 203 PRO A N 1
ATOM 1591 C CA . PRO A 1 203 ? 1.274 -3.972 0.923 1.00 93.44 203 PRO A CA 1
ATOM 1592 C C . PRO A 1 203 ? 0.638 -4.183 -0.458 1.00 93.44 203 PRO A C 1
ATOM 1594 O O . PRO A 1 203 ? 0.502 -5.323 -0.907 1.00 93.44 203 PRO A O 1
ATOM 1597 N N . ASN A 1 204 ? 0.283 -3.104 -1.164 1.00 92.56 204 ASN A N 1
ATOM 1598 C CA . ASN A 1 204 ? -0.250 -3.216 -2.517 1.00 92.56 204 ASN A CA 1
ATOM 1599 C C . ASN A 1 204 ? 0.847 -3.556 -3.535 1.00 92.56 204 ASN A C 1
ATOM 1601 O O . ASN A 1 204 ? 0.606 -4.372 -4.422 1.00 92.56 204 ASN A O 1
ATOM 1605 N N . VAL A 1 205 ? 2.060 -3.017 -3.362 1.00 95.00 205 VAL A N 1
ATOM 1606 C CA . VAL A 1 205 ? 3.239 -3.393 -4.165 1.00 95.00 205 VAL A CA 1
ATOM 1607 C C . VAL A 1 205 ? 3.507 -4.892 -4.060 1.00 95.00 205 VAL A C 1
ATOM 1609 O O . VAL A 1 205 ? 3.672 -5.559 -5.078 1.00 95.00 205 VAL A O 1
ATOM 1612 N N . LEU A 1 206 ? 3.465 -5.459 -2.851 1.00 94.06 206 LEU A N 1
ATOM 1613 C CA . LEU A 1 206 ? 3.636 -6.900 -2.674 1.00 94.06 206 LEU A CA 1
ATOM 1614 C C . LEU A 1 206 ? 2.533 -7.708 -3.377 1.00 94.06 206 LEU A C 1
ATOM 1616 O O . LEU A 1 206 ? 2.819 -8.731 -3.994 1.00 94.06 206 LEU A O 1
ATOM 1620 N N . ARG A 1 207 ? 1.279 -7.242 -3.328 1.00 91.25 207 ARG A N 1
ATOM 1621 C CA . ARG A 1 207 ? 0.164 -7.872 -4.056 1.00 91.25 207 ARG A CA 1
ATOM 1622 C C . ARG A 1 207 ? 0.373 -7.827 -5.573 1.00 91.25 207 ARG A C 1
ATOM 1624 O O . ARG A 1 207 ? 0.036 -8.792 -6.262 1.00 91.25 207 ARG A O 1
ATOM 1631 N N . LEU A 1 208 ? 0.899 -6.722 -6.099 1.00 92.38 208 LEU A N 1
ATOM 1632 C CA . LEU A 1 208 ? 1.256 -6.597 -7.512 1.00 92.38 208 LEU A CA 1
ATOM 1633 C C . LEU A 1 208 ? 2.358 -7.578 -7.894 1.00 92.38 208 LEU A C 1
ATOM 1635 O O . LEU A 1 208 ? 2.197 -8.301 -8.869 1.00 92.38 208 LEU A O 1
ATOM 1639 N N . ILE A 1 209 ? 3.425 -7.655 -7.100 1.00 92.62 209 ILE A N 1
ATOM 1640 C CA . ILE A 1 209 ? 4.538 -8.586 -7.319 1.00 92.62 209 ILE A CA 1
ATOM 1641 C C . ILE A 1 209 ? 4.053 -10.040 -7.293 1.00 92.62 209 ILE A C 1
ATOM 1643 O O . ILE A 1 209 ? 4.399 -10.812 -8.182 1.00 92.62 209 ILE A O 1
ATOM 1647 N N . ASP A 1 210 ? 3.200 -10.405 -6.334 1.00 90.00 210 ASP A N 1
ATOM 1648 C CA . ASP A 1 210 ? 2.581 -11.733 -6.293 1.00 90.00 210 ASP A CA 1
ATOM 1649 C C . ASP A 1 210 ? 1.761 -12.008 -7.564 1.00 90.00 210 ASP A C 1
ATOM 1651 O O . ASP A 1 210 ? 1.906 -13.051 -8.198 1.00 90.00 210 ASP A O 1
ATOM 1655 N N . SER A 1 211 ? 0.951 -11.042 -8.006 1.00 88.88 211 SER A N 1
ATOM 1656 C CA . SER A 1 211 ? 0.167 -11.176 -9.242 1.00 88.88 211 SER A CA 1
ATOM 1657 C C . SER A 1 211 ? 1.067 -11.328 -10.477 1.00 88.88 211 SER A C 1
ATOM 1659 O O . SER A 1 211 ? 0.803 -12.176 -11.326 1.00 88.88 211 SER A O 1
ATOM 1661 N N . LEU A 1 212 ? 2.159 -10.558 -10.555 1.00 87.81 212 LEU A N 1
ATOM 1662 C CA . LEU A 1 212 ? 3.149 -10.631 -11.631 1.00 87.81 212 LEU A CA 1
ATOM 1663 C C . LEU A 1 212 ? 3.841 -11.988 -11.665 1.00 87.81 212 LEU A C 1
ATOM 1665 O O . LEU A 1 212 ? 3.881 -12.626 -12.712 1.00 87.81 212 LEU A O 1
ATOM 1669 N N . TRP A 1 213 ? 4.346 -12.472 -10.534 1.00 86.75 213 TRP A N 1
ATOM 1670 C CA . TRP A 1 213 ? 5.032 -13.761 -10.476 1.00 86.75 213 TRP A CA 1
ATOM 1671 C C . TRP A 1 213 ? 4.128 -14.960 -10.758 1.00 86.75 213 TRP A C 1
ATOM 1673 O O . TRP A 1 213 ? 4.643 -16.012 -11.139 1.00 86.75 213 TRP A O 1
ATOM 1683 N N . ASN A 1 214 ? 2.813 -14.802 -10.598 1.00 83.06 214 ASN A N 1
ATOM 1684 C CA . ASN A 1 214 ? 1.821 -15.799 -10.993 1.00 83.06 214 ASN A CA 1
ATOM 1685 C C . ASN A 1 214 ? 1.365 -15.662 -12.461 1.00 83.06 214 ASN A C 1
ATOM 1687 O O . ASN A 1 214 ? 0.684 -16.557 -12.961 1.00 83.06 214 ASN A O 1
ATOM 1691 N N . SER A 1 215 ? 1.730 -14.581 -13.161 1.00 79.56 215 SER A N 1
ATOM 1692 C CA . SER A 1 215 ? 1.435 -14.400 -14.589 1.00 79.56 215 SER A CA 1
ATOM 1693 C C . SER A 1 215 ? 2.473 -15.107 -15.482 1.00 79.56 215 SER A C 1
ATOM 1695 O O . SER A 1 215 ? 3.655 -15.172 -15.117 1.00 79.56 215 SER A O 1
ATOM 1697 N N . PRO A 1 216 ? 2.083 -15.630 -16.662 1.00 75.81 216 PRO A N 1
ATOM 1698 C CA . PRO A 1 216 ? 3.028 -16.212 -17.615 1.00 75.81 216 PRO A CA 1
ATOM 1699 C C . PRO A 1 216 ? 4.129 -15.211 -17.979 1.00 75.81 216 PRO A C 1
ATOM 1701 O O . PRO A 1 216 ? 3.827 -14.100 -18.391 1.00 75.81 216 PRO A O 1
ATOM 1704 N N . GLY A 1 217 ? 5.399 -15.587 -17.811 1.00 74.44 217 GLY A N 1
ATOM 1705 C CA . GLY A 1 217 ? 6.553 -14.742 -18.162 1.00 74.44 217 GLY A CA 1
ATOM 1706 C C . GLY A 1 217 ? 6.903 -13.657 -17.134 1.00 74.44 217 GLY A C 1
ATOM 1707 O O . GLY A 1 217 ? 7.976 -13.055 -17.210 1.00 74.44 217 GLY A O 1
ATOM 1708 N N . GLY A 1 218 ? 6.070 -13.444 -16.109 1.00 78.38 218 GLY A N 1
ATOM 1709 C CA . GLY A 1 218 ? 6.307 -12.408 -15.100 1.00 78.38 218 GLY A CA 1
ATOM 1710 C C . GLY A 1 218 ? 7.541 -12.647 -14.222 1.00 78.38 218 GLY A C 1
ATOM 1711 O O . GLY A 1 218 ? 8.128 -11.695 -13.723 1.00 78.38 218 GLY A O 1
ATOM 1712 N N . ARG A 1 219 ? 7.997 -13.900 -14.071 1.00 76.06 219 ARG A N 1
ATOM 1713 C CA . ARG A 1 219 ? 9.257 -14.229 -13.369 1.00 76.06 219 ARG A CA 1
ATOM 1714 C C . ARG A 1 219 ? 10.523 -13.973 -14.182 1.00 76.06 219 ARG A C 1
ATOM 1716 O O . ARG A 1 219 ? 11.579 -13.775 -13.594 1.00 76.06 219 ARG A O 1
ATOM 1723 N N . GLU A 1 220 ? 10.431 -14.006 -15.507 1.00 78.00 220 GLU A N 1
ATOM 1724 C CA . GLU A 1 220 ? 11.566 -13.712 -16.395 1.00 78.00 220 GLU A CA 1
ATOM 1725 C C . GLU A 1 220 ? 11.727 -12.205 -16.629 1.00 78.00 220 GLU A C 1
ATOM 1727 O O . GLU A 1 220 ? 12.719 -11.745 -17.196 1.00 78.00 220 GLU A O 1
ATOM 1732 N N . THR A 1 221 ? 10.741 -11.437 -16.169 1.00 81.88 221 THR A N 1
ATOM 1733 C CA . THR A 1 221 ? 10.683 -9.994 -16.300 1.00 81.88 221 THR A CA 1
ATOM 1734 C C . THR A 1 221 ? 11.446 -9.327 -15.150 1.00 81.88 221 THR A C 1
ATOM 1736 O O . THR A 1 221 ? 11.112 -9.568 -13.989 1.00 81.88 221 THR A O 1
ATOM 1739 N N . PRO A 1 222 ? 12.449 -8.471 -15.427 1.00 89.94 222 PRO A N 1
ATOM 1740 C CA . PRO A 1 222 ? 13.086 -7.664 -14.391 1.00 89.94 222 PRO A CA 1
ATOM 1741 C C . PRO A 1 222 ? 12.063 -6.738 -13.723 1.00 89.94 222 PRO A C 1
ATOM 1743 O O . PRO A 1 222 ? 11.278 -6.093 -14.413 1.00 89.94 222 PRO A O 1
ATOM 1746 N N . ILE A 1 223 ? 12.078 -6.649 -12.393 1.00 93.12 223 ILE A N 1
ATOM 1747 C CA . ILE A 1 223 ? 11.184 -5.774 -11.621 1.00 93.12 223 ILE A CA 1
ATOM 1748 C C . ILE A 1 223 ? 12.038 -4.759 -10.859 1.00 93.12 223 ILE A C 1
ATOM 1750 O O . ILE A 1 223 ? 13.077 -5.122 -10.313 1.00 93.12 223 ILE A O 1
ATOM 1754 N N . GLY A 1 224 ? 11.597 -3.503 -10.800 1.00 96.38 224 GLY A N 1
ATOM 1755 C CA . GLY A 1 224 ? 12.145 -2.478 -9.910 1.00 96.38 224 GLY A CA 1
ATOM 1756 C C . GLY A 1 224 ? 11.037 -1.749 -9.152 1.00 96.38 224 GLY A C 1
ATOM 1757 O O . GLY A 1 224 ? 9.994 -1.436 -9.729 1.00 96.38 224 GLY A O 1
ATOM 1758 N N . ILE A 1 225 ? 11.257 -1.480 -7.862 1.00 97.75 225 ILE A N 1
ATOM 1759 C CA . ILE A 1 225 ? 10.322 -0.724 -7.014 1.00 97.75 225 ILE A CA 1
ATOM 1760 C C . ILE A 1 225 ? 10.827 0.715 -6.912 1.00 97.75 225 ILE A C 1
ATOM 1762 O O . ILE A 1 225 ? 11.896 0.966 -6.364 1.00 97.75 225 ILE A O 1
ATOM 1766 N N . PHE A 1 226 ? 10.056 1.667 -7.423 1.00 97.69 226 PHE A N 1
ATOM 1767 C CA . PHE A 1 226 ? 10.389 3.087 -7.424 1.00 97.69 226 PHE A CA 1
ATOM 1768 C C . PHE A 1 226 ? 9.551 3.769 -6.349 1.00 97.69 226 PHE A C 1
ATOM 1770 O O . PHE A 1 226 ? 8.325 3.724 -6.391 1.00 97.69 226 PHE A O 1
ATOM 1777 N N . VAL A 1 227 ? 10.215 4.352 -5.351 1.00 97.00 227 VAL A N 1
ATOM 1778 C CA . VAL A 1 227 ? 9.575 4.855 -4.132 1.00 97.00 227 VAL A CA 1
ATOM 1779 C C . VAL A 1 227 ? 9.749 6.362 -4.017 1.00 97.00 227 VAL A C 1
ATOM 1781 O O . VAL A 1 227 ? 10.868 6.877 -4.039 1.00 97.00 227 VAL A O 1
ATOM 1784 N N . ASP A 1 228 ? 8.640 7.078 -3.866 1.00 94.00 228 ASP A N 1
ATOM 1785 C CA . ASP A 1 228 ? 8.624 8.519 -3.628 1.00 94.00 228 ASP A CA 1
ATOM 1786 C C . ASP A 1 228 ? 9.046 8.860 -2.186 1.00 94.00 228 ASP A C 1
ATOM 1788 O O . ASP A 1 228 ? 8.229 8.881 -1.257 1.00 94.00 228 ASP A O 1
ATOM 1792 N N . GLY A 1 229 ? 10.339 9.144 -2.008 1.00 91.56 229 GLY A N 1
ATOM 1793 C CA . GLY A 1 229 ? 10.978 9.421 -0.722 1.00 91.56 229 GLY A CA 1
ATOM 1794 C C . GLY A 1 229 ? 11.655 8.202 -0.085 1.00 91.56 229 GLY A C 1
ATOM 1795 O O . GLY A 1 229 ? 11.353 7.054 -0.396 1.00 91.56 229 GLY A O 1
ATOM 1796 N N . ILE A 1 230 ? 12.592 8.456 0.835 1.00 90.50 230 ILE A N 1
ATOM 1797 C CA . ILE A 1 230 ? 13.335 7.399 1.541 1.00 90.50 230 ILE A CA 1
ATOM 1798 C C . ILE A 1 230 ? 12.379 6.606 2.437 1.00 90.50 230 ILE A C 1
ATOM 1800 O O . ILE A 1 230 ? 11.667 7.183 3.263 1.00 90.50 230 ILE A O 1
ATOM 1804 N N . ASN A 1 231 ? 12.397 5.280 2.300 1.00 93.94 231 ASN A N 1
ATOM 1805 C CA . ASN A 1 231 ? 11.523 4.388 3.049 1.00 93.94 231 ASN A CA 1
ATOM 1806 C C . ASN A 1 231 ? 12.256 3.091 3.443 1.00 93.94 231 ASN A C 1
ATOM 1808 O O . ASN A 1 231 ? 12.550 2.253 2.592 1.00 93.94 231 ASN A O 1
ATOM 1812 N N . HIS A 1 232 ? 12.519 2.919 4.743 1.00 95.06 232 HIS A N 1
ATOM 1813 C CA . HIS A 1 232 ? 13.178 1.723 5.285 1.00 95.06 232 HIS A CA 1
ATOM 1814 C C . HIS A 1 232 ? 12.362 0.443 5.066 1.00 95.06 232 HIS A C 1
ATOM 1816 O O . HIS A 1 232 ? 12.931 -0.580 4.703 1.00 95.06 232 HIS A O 1
ATOM 1822 N N . GLU A 1 233 ? 11.034 0.520 5.198 1.00 96.38 233 GLU A N 1
ATOM 1823 C CA . GLU A 1 233 ? 10.134 -0.614 4.963 1.00 96.38 233 GLU A CA 1
ATOM 1824 C C . GLU A 1 233 ? 10.241 -1.106 3.513 1.00 96.38 233 GLU A C 1
ATOM 1826 O O . GLU A 1 233 ? 10.240 -2.308 3.261 1.00 96.38 233 GLU A O 1
ATOM 1831 N N . ALA A 1 234 ? 10.390 -0.185 2.555 1.00 97.19 234 ALA A N 1
ATOM 1832 C CA . ALA A 1 234 ? 10.573 -0.546 1.154 1.00 97.19 234 ALA A CA 1
ATOM 1833 C C . ALA A 1 234 ? 11.924 -1.231 0.910 1.00 97.19 234 ALA A C 1
ATOM 1835 O O . ALA A 1 234 ? 11.964 -2.221 0.188 1.00 97.19 234 ALA A O 1
ATOM 1836 N N . SER A 1 235 ? 13.003 -0.730 1.526 1.00 97.00 235 SER A N 1
ATOM 1837 C CA . SER A 1 235 ? 14.341 -1.331 1.419 1.00 97.00 235 SER A CA 1
ATOM 1838 C C . SER A 1 235 ? 14.346 -2.766 1.939 1.00 97.00 235 SER A C 1
ATOM 1840 O O . SER A 1 235 ? 14.745 -3.671 1.216 1.00 97.00 235 SER A O 1
ATOM 1842 N N . GLU A 1 236 ? 13.839 -2.985 3.157 1.00 97.50 236 GLU A N 1
ATOM 1843 C CA . GLU A 1 236 ? 13.797 -4.319 3.764 1.00 97.50 236 GLU A CA 1
ATOM 1844 C C . GLU A 1 236 ? 12.920 -5.284 2.954 1.00 97.50 236 GLU A C 1
ATOM 1846 O O . GLU A 1 236 ? 13.284 -6.444 2.761 1.00 97.50 236 GLU A O 1
ATOM 1851 N N . LEU A 1 237 ? 11.780 -4.808 2.432 1.00 96.81 237 LEU A N 1
ATOM 1852 C CA . LEU A 1 237 ? 10.931 -5.609 1.551 1.00 96.81 237 LEU A CA 1
ATOM 1853 C C . LEU A 1 237 ? 11.666 -5.991 0.258 1.00 96.81 237 LEU A C 1
ATOM 1855 O O . LEU A 1 237 ? 11.597 -7.146 -0.159 1.00 96.81 237 LEU A O 1
ATOM 1859 N N . GLY A 1 238 ? 12.373 -5.045 -0.364 1.00 96.50 238 GLY A N 1
ATOM 1860 C CA . GLY A 1 238 ? 13.180 -5.286 -1.561 1.00 96.50 238 GLY A CA 1
ATOM 1861 C C . GLY A 1 238 ? 14.278 -6.320 -1.332 1.00 96.50 238 GLY A C 1
ATOM 1862 O O . GLY A 1 238 ? 14.416 -7.242 -2.134 1.00 96.50 238 GLY A O 1
ATOM 1863 N N . ASP A 1 239 ? 14.983 -6.233 -0.202 1.00 96.50 239 ASP A N 1
ATOM 1864 C CA . ASP A 1 239 ? 16.034 -7.182 0.175 1.00 96.50 239 ASP A CA 1
ATOM 1865 C C . ASP A 1 239 ? 15.486 -8.609 0.325 1.00 96.50 239 ASP A C 1
ATOM 1867 O O . ASP A 1 239 ? 16.062 -9.550 -0.226 1.00 96.50 239 ASP A O 1
ATOM 1871 N N . ILE A 1 240 ? 14.334 -8.767 0.994 1.00 95.38 240 ILE A N 1
ATOM 1872 C CA . ILE A 1 240 ? 13.672 -10.071 1.181 1.00 95.38 240 ILE A CA 1
ATOM 1873 C C . ILE A 1 240 ? 13.194 -10.659 -0.152 1.00 95.38 240 ILE A C 1
ATOM 1875 O O . ILE A 1 240 ? 13.232 -11.873 -0.349 1.00 95.38 240 ILE A O 1
ATOM 1879 N N . LEU A 1 241 ? 12.696 -9.814 -1.057 1.00 93.50 241 LEU A N 1
ATOM 1880 C CA . LEU A 1 241 ? 12.190 -10.240 -2.363 1.00 93.50 241 LEU A CA 1
ATOM 1881 C C . LEU A 1 241 ? 13.291 -10.358 -3.425 1.00 93.50 241 LEU A C 1
ATOM 1883 O O . LEU A 1 241 ? 13.013 -10.850 -4.519 1.00 93.50 241 LEU A O 1
ATOM 1887 N N . HIS A 1 242 ? 14.509 -9.909 -3.116 1.00 94.12 242 HIS A N 1
ATOM 1888 C CA . HIS A 1 242 ? 15.607 -9.731 -4.065 1.00 94.12 242 HIS A CA 1
ATOM 1889 C C . HIS A 1 242 ? 15.219 -8.858 -5.271 1.00 94.12 242 HIS A C 1
ATOM 1891 O O . HIS A 1 242 ? 15.570 -9.155 -6.414 1.00 94.12 242 HIS A O 1
ATOM 1897 N N . ILE A 1 243 ? 14.480 -7.776 -5.011 1.00 95.06 243 ILE A N 1
ATOM 1898 C CA . ILE A 1 243 ? 14.045 -6.796 -6.011 1.00 95.06 243 ILE A CA 1
ATOM 1899 C C . ILE A 1 243 ? 14.711 -5.449 -5.703 1.00 95.06 243 ILE A C 1
ATOM 1901 O O . ILE A 1 243 ? 14.600 -4.970 -4.573 1.00 95.06 243 ILE A O 1
ATOM 1905 N N . PRO A 1 244 ? 15.373 -4.803 -6.681 1.00 96.56 244 PRO A N 1
ATOM 1906 C CA . PRO A 1 244 ? 15.993 -3.503 -6.467 1.00 96.56 244 PRO A CA 1
ATOM 1907 C C . PRO A 1 244 ? 14.954 -2.415 -6.158 1.00 96.56 244 PRO A C 1
ATOM 1909 O O . PRO A 1 244 ? 13.880 -2.352 -6.768 1.00 96.56 244 PRO A O 1
ATOM 1912 N N . VAL A 1 245 ? 15.314 -1.533 -5.223 1.00 97.62 245 VAL A N 1
ATOM 1913 C CA . VAL A 1 245 ? 14.486 -0.410 -4.768 1.00 97.62 245 VAL A CA 1
ATOM 1914 C C . VAL A 1 245 ? 15.199 0.904 -5.065 1.00 97.62 245 VAL A C 1
ATOM 1916 O O . VAL A 1 245 ? 16.353 1.096 -4.683 1.00 97.62 245 VAL A O 1
ATOM 1919 N N . PHE A 1 246 ? 14.499 1.823 -5.723 1.00 96.88 246 PHE A N 1
ATOM 1920 C CA . PHE A 1 246 ? 15.020 3.119 -6.146 1.00 96.88 246 PHE A CA 1
ATOM 1921 C C . PHE A 1 246 ? 14.247 4.243 -5.460 1.00 96.88 246 PHE A C 1
ATOM 1923 O O . PHE A 1 246 ? 13.031 4.352 -5.607 1.00 96.88 246 PHE A O 1
ATOM 1930 N N . PHE A 1 247 ? 14.950 5.094 -4.714 1.00 95.88 247 PHE A N 1
ATOM 1931 C CA . PHE A 1 247 ? 14.336 6.186 -3.960 1.00 95.88 247 PHE A CA 1
ATOM 1932 C C . PHE A 1 247 ? 14.405 7.502 -4.729 1.00 95.88 247 PHE A C 1
ATOM 1934 O O . PHE A 1 247 ? 15.487 8.001 -5.032 1.00 95.88 247 PHE A O 1
ATOM 1941 N N . HIS A 1 248 ? 13.246 8.106 -4.969 1.00 93.50 248 HIS A N 1
ATOM 1942 C CA . HIS A 1 248 ? 13.153 9.447 -5.521 1.00 93.50 248 HIS A CA 1
ATOM 1943 C C . HIS A 1 248 ? 13.417 10.480 -4.420 1.00 93.50 248 HIS A C 1
ATOM 1945 O O . HIS A 1 248 ? 12.605 10.671 -3.510 1.00 93.50 248 HIS A O 1
ATOM 1951 N N . GLN A 1 249 ? 14.560 11.159 -4.500 1.00 86.50 249 GLN A N 1
ATOM 1952 C CA . GLN A 1 249 ? 14.838 12.341 -3.690 1.00 86.50 249 GLN A CA 1
ATOM 1953 C C . GLN A 1 249 ? 14.372 13.575 -4.453 1.00 86.50 249 GLN A C 1
ATOM 1955 O O . GLN A 1 249 ? 14.970 13.951 -5.456 1.00 86.50 249 GLN A O 1
ATOM 1960 N N . ARG A 1 250 ? 13.297 14.214 -3.987 1.00 76.56 250 ARG A N 1
ATOM 1961 C CA . ARG A 1 250 ? 12.766 15.405 -4.655 1.00 76.56 250 ARG A CA 1
ATOM 1962 C C . ARG A 1 250 ? 13.746 16.567 -4.514 1.00 76.56 250 ARG A C 1
ATOM 1964 O O . ARG A 1 250 ? 13.892 17.130 -3.430 1.00 76.56 250 ARG A O 1
ATOM 1971 N N . THR A 1 251 ? 14.382 16.951 -5.612 1.00 61.31 251 THR A N 1
ATOM 1972 C CA . THR A 1 251 ? 15.182 18.173 -5.712 1.00 61.31 251 THR A CA 1
ATOM 1973 C C . THR A 1 251 ? 14.350 19.239 -6.422 1.00 61.31 251 THR A C 1
ATOM 1975 O O . THR A 1 251 ? 14.294 19.272 -7.646 1.00 61.31 251 THR A O 1
ATOM 1978 N N . GLY A 1 252 ? 13.663 20.093 -5.661 1.00 56.88 252 GLY A N 1
ATOM 1979 C CA . GLY A 1 252 ? 12.954 21.263 -6.193 1.00 56.88 252 GLY A CA 1
ATOM 1980 C C . GLY A 1 252 ? 13.523 22.558 -5.605 1.00 56.88 252 GLY A C 1
ATOM 1981 O O . GLY A 1 252 ? 13.945 22.542 -4.444 1.00 56.88 252 GLY A O 1
ATOM 1982 N N . PRO A 1 253 ? 13.565 23.674 -6.360 1.00 47.59 253 PRO A N 1
ATOM 1983 C CA . PRO A 1 253 ? 13.985 24.961 -5.816 1.00 47.59 253 PRO A CA 1
ATOM 1984 C C . PRO A 1 253 ? 13.096 25.356 -4.628 1.00 47.59 253 PRO A C 1
ATOM 1986 O O . PRO A 1 253 ? 11.869 25.309 -4.701 1.00 47.59 253 PRO A O 1
ATOM 1989 N N . GLN A 1 254 ? 13.725 25.739 -3.513 1.00 44.03 254 GLN A N 1
ATOM 1990 C CA . GLN A 1 254 ? 13.043 26.298 -2.345 1.00 44.03 254 GLN A CA 1
ATOM 1991 C C . GLN A 1 254 ? 12.499 27.690 -2.707 1.00 44.03 254 GLN A C 1
ATOM 1993 O O . GLN A 1 254 ? 13.182 28.686 -2.492 1.00 44.03 254 GLN A O 1
ATOM 1998 N N . GLY A 1 255 ? 11.306 27.785 -3.296 1.00 46.78 255 GLY A N 1
ATOM 1999 C CA . GLY A 1 255 ? 10.706 29.095 -3.575 1.00 46.78 255 GLY A CA 1
ATOM 2000 C C . GLY A 1 255 ? 9.525 29.106 -4.536 1.00 46.78 255 GLY A C 1
ATOM 2001 O O . GLY A 1 255 ? 8.606 29.893 -4.325 1.00 46.78 255 GLY A O 1
ATOM 2002 N N . ASP A 1 256 ? 9.497 28.218 -5.528 1.00 46.59 256 ASP A N 1
ATOM 2003 C CA . ASP A 1 256 ? 8.357 28.111 -6.442 1.00 46.59 256 ASP A CA 1
ATOM 2004 C C . ASP A 1 256 ? 7.346 27.087 -5.926 1.00 46.59 256 ASP A C 1
ATOM 2006 O O . ASP A 1 256 ? 7.711 26.133 -5.232 1.00 46.59 256 ASP A O 1
ATOM 2010 N N . ALA A 1 257 ? 6.061 27.292 -6.238 1.00 51.94 257 ALA A N 1
ATOM 2011 C CA . ALA A 1 257 ? 5.008 26.348 -5.881 1.00 51.94 257 ALA A CA 1
ATOM 2012 C C . ALA A 1 257 ? 5.423 24.941 -6.353 1.00 51.94 257 ALA A C 1
ATOM 2014 O O . ALA A 1 257 ? 5.633 24.755 -7.554 1.00 51.94 257 ALA A O 1
ATOM 2015 N N . PRO A 1 258 ? 5.604 23.963 -5.446 1.00 57.19 258 PRO A N 1
ATOM 2016 C CA . PRO A 1 258 ? 6.003 22.631 -5.857 1.00 57.19 258 PRO A CA 1
ATOM 2017 C C . PRO A 1 258 ? 4.843 22.046 -6.659 1.00 57.19 258 PRO A C 1
ATOM 2019 O O . PRO A 1 258 ? 3.753 21.861 -6.121 1.00 57.19 258 PRO A O 1
ATOM 2022 N N . GLY A 1 259 ? 5.060 21.795 -7.947 1.00 63.03 259 GLY A N 1
ATOM 2023 C CA . GLY A 1 259 ? 4.117 21.082 -8.801 1.00 63.03 259 GLY A CA 1
ATOM 2024 C C . GLY A 1 259 ? 3.900 19.658 -8.303 1.00 63.03 259 GLY A C 1
ATOM 2025 O O . GLY A 1 259 ? 4.523 19.217 -7.331 1.00 63.03 259 GLY A O 1
ATOM 2026 N N . SER A 1 260 ? 2.989 18.939 -8.959 1.00 79.31 260 SER A N 1
ATOM 2027 C CA . SER A 1 260 ? 2.471 17.668 -8.447 1.00 79.31 260 SER A CA 1
ATOM 2028 C C . SER A 1 260 ? 3.597 16.682 -8.073 1.00 79.31 260 SER A C 1
ATOM 2030 O O . SER A 1 260 ? 4.361 16.250 -8.945 1.00 79.31 260 SER A O 1
ATOM 2032 N N . PRO A 1 261 ? 3.699 16.277 -6.788 1.00 82.88 261 PRO A N 1
ATOM 2033 C CA . PRO A 1 261 ? 4.618 15.236 -6.332 1.00 82.88 261 PRO A CA 1
ATOM 2034 C C . PRO A 1 261 ? 4.574 13.953 -7.158 1.00 82.88 261 PRO A C 1
ATOM 2036 O O . PRO A 1 261 ? 5.607 13.335 -7.408 1.00 82.88 261 PRO A O 1
ATOM 2039 N N . VAL A 1 262 ? 3.369 13.580 -7.591 1.00 85.38 262 VAL A N 1
ATOM 2040 C CA . VAL A 1 262 ? 3.127 12.384 -8.395 1.00 85.38 262 VAL A CA 1
ATOM 2041 C C . VAL A 1 262 ? 3.783 12.541 -9.762 1.00 85.38 262 VAL A C 1
ATOM 2043 O O . VAL A 1 262 ? 4.520 11.655 -10.181 1.00 85.38 262 VAL A O 1
ATOM 2046 N N . ASN A 1 263 ? 3.620 13.694 -10.419 1.00 87.25 263 ASN A N 1
ATOM 2047 C CA . ASN A 1 263 ? 4.231 13.944 -11.729 1.00 87.25 263 ASN A CA 1
ATOM 2048 C C . ASN A 1 263 ? 5.755 13.862 -11.677 1.00 87.25 263 ASN A C 1
ATOM 2050 O O . ASN A 1 263 ? 6.368 13.281 -12.571 1.00 87.25 263 ASN A O 1
ATOM 2054 N N . GLN A 1 264 ? 6.366 14.436 -10.636 1.00 88.44 264 GLN A N 1
ATOM 2055 C CA . GLN A 1 264 ? 7.818 14.374 -10.454 1.00 88.44 264 GLN A CA 1
ATOM 2056 C C . GLN A 1 264 ? 8.277 12.927 -10.237 1.00 88.44 264 GLN A C 1
ATOM 2058 O O . GLN A 1 264 ? 9.293 12.508 -10.781 1.00 88.44 264 GLN A O 1
ATOM 2063 N N . HIS A 1 265 ? 7.513 12.142 -9.474 1.00 92.31 265 HIS A N 1
ATOM 2064 C CA . HIS A 1 265 ? 7.853 10.749 -9.212 1.00 92.31 265 HIS A CA 1
ATOM 2065 C C . HIS A 1 265 ? 7.679 9.831 -10.433 1.00 92.31 265 HIS A C 1
ATOM 2067 O O . HIS A 1 265 ? 8.515 8.956 -10.665 1.00 92.31 265 HIS A O 1
ATOM 2073 N N . ILE A 1 266 ? 6.642 10.043 -11.247 1.00 92.19 266 ILE A N 1
ATOM 2074 C CA . ILE A 1 266 ? 6.465 9.308 -12.506 1.00 92.19 266 ILE A CA 1
ATOM 2075 C C . ILE A 1 266 ? 7.575 9.670 -13.502 1.00 92.19 266 ILE A C 1
ATOM 2077 O O . ILE A 1 266 ? 8.148 8.764 -14.105 1.00 92.19 266 ILE A O 1
ATOM 2081 N N . ALA A 1 267 ? 7.953 10.950 -13.616 1.00 91.31 267 ALA A N 1
ATOM 2082 C CA . ALA A 1 267 ? 9.100 11.367 -14.429 1.00 91.31 267 ALA A CA 1
ATOM 2083 C C . ALA A 1 267 ? 10.405 10.698 -13.969 1.00 91.31 267 ALA A C 1
ATOM 2085 O O . ALA A 1 267 ? 11.105 10.098 -14.784 1.00 91.31 267 ALA A O 1
ATOM 2086 N N . PHE A 1 268 ? 10.682 10.715 -12.660 1.00 94.00 268 PHE A N 1
ATOM 2087 C CA . PHE A 1 268 ? 11.816 10.002 -12.067 1.00 94.00 268 PHE A CA 1
ATOM 2088 C C . PHE A 1 268 ? 11.806 8.513 -12.434 1.00 94.00 268 PHE A C 1
ATOM 2090 O O . PHE A 1 268 ? 12.832 7.980 -12.850 1.00 94.00 268 PHE A O 1
ATOM 2097 N N . THR A 1 269 ? 10.650 7.850 -12.321 1.00 95.00 269 THR A N 1
ATOM 2098 C CA . THR A 1 269 ? 10.487 6.420 -12.630 1.00 95.00 269 THR A CA 1
ATOM 2099 C C . THR A 1 269 ? 10.777 6.128 -14.104 1.00 95.00 269 THR A C 1
ATOM 2101 O O . THR A 1 269 ? 11.507 5.185 -14.411 1.00 95.00 269 THR A O 1
ATOM 2104 N N . LEU A 1 270 ? 10.253 6.957 -15.014 1.00 93.69 270 LEU A N 1
ATOM 2105 C CA . LEU A 1 270 ? 10.477 6.841 -16.458 1.00 93.69 270 LEU A CA 1
ATOM 2106 C C . LEU A 1 270 ? 11.942 7.040 -16.841 1.00 93.69 270 LEU A C 1
ATOM 2108 O O . LEU A 1 270 ? 12.462 6.312 -17.681 1.00 93.69 270 LEU A O 1
ATOM 2112 N N . GLU A 1 271 ? 12.610 8.014 -16.235 1.00 92.38 271 GLU A N 1
ATOM 2113 C CA . GLU A 1 271 ? 14.021 8.269 -16.496 1.00 92.38 271 GLU A CA 1
ATOM 2114 C C . GLU A 1 271 ? 14.893 7.133 -15.941 1.00 92.38 271 GLU A C 1
ATOM 2116 O O . GLU A 1 271 ? 15.701 6.538 -16.661 1.00 92.38 271 GLU A O 1
ATOM 2121 N N . HIS A 1 272 ? 14.695 6.782 -14.669 1.00 94.75 272 HIS A N 1
ATOM 2122 C CA . HIS A 1 272 ? 15.568 5.848 -13.972 1.00 94.75 272 HIS A CA 1
ATOM 2123 C C . HIS A 1 272 ? 15.408 4.412 -14.471 1.00 94.75 272 HIS A C 1
ATOM 2125 O O . HIS A 1 272 ? 16.408 3.700 -14.523 1.00 94.75 272 HIS A O 1
ATOM 2131 N N . VAL A 1 273 ? 14.221 3.967 -14.909 1.00 95.06 273 VAL A N 1
ATOM 2132 C CA . VAL A 1 273 ? 14.076 2.598 -15.442 1.00 95.06 273 VAL A CA 1
ATOM 2133 C C . VAL A 1 273 ? 15.004 2.356 -16.640 1.00 95.06 273 VAL A C 1
ATOM 2135 O O . VAL A 1 273 ? 15.675 1.330 -16.694 1.00 95.06 273 VAL A O 1
ATOM 2138 N N . PHE A 1 274 ? 15.150 3.317 -17.556 1.00 94.88 274 PHE A N 1
ATOM 2139 C CA . PHE A 1 274 ? 16.051 3.159 -18.705 1.00 94.88 274 PHE A CA 1
ATOM 2140 C C . PHE A 1 274 ? 17.528 3.393 -18.368 1.00 94.88 274 PHE A C 1
ATOM 2142 O O . PHE A 1 274 ? 18.390 2.895 -19.088 1.00 94.88 274 PHE A O 1
ATOM 2149 N N . GLN A 1 275 ? 17.835 4.109 -17.282 1.00 93.31 275 GLN A N 1
ATOM 2150 C CA . GLN A 1 275 ? 19.203 4.193 -16.758 1.00 93.31 275 GLN A CA 1
ATOM 2151 C C . GLN A 1 275 ? 19.651 2.862 -16.137 1.00 93.31 275 GLN A C 1
ATOM 2153 O O . GLN A 1 275 ? 20.799 2.463 -16.313 1.00 93.31 275 GLN A O 1
ATOM 2158 N N . GLN A 1 276 ? 18.749 2.176 -15.425 1.00 92.75 276 GLN A N 1
ATOM 2159 C CA . GLN A 1 276 ? 19.037 0.899 -14.762 1.00 92.75 276 GLN A CA 1
ATOM 2160 C C . GLN A 1 276 ? 19.040 -0.288 -15.729 1.00 92.75 276 GLN A C 1
ATOM 2162 O O . GLN A 1 276 ? 19.786 -1.241 -15.523 1.00 92.75 276 GLN A O 1
ATOM 2167 N N . PHE A 1 277 ? 18.248 -0.210 -16.799 1.00 89.00 277 PHE A N 1
ATOM 2168 C CA . PHE A 1 277 ? 18.186 -1.214 -17.860 1.00 89.00 277 PHE A CA 1
ATOM 2169 C C . PHE A 1 277 ? 18.621 -0.587 -19.203 1.00 89.00 277 PHE A C 1
ATOM 2171 O O . PHE A 1 277 ? 17.791 -0.355 -20.089 1.00 89.00 277 PHE A O 1
ATOM 2178 N N . PRO A 1 278 ? 19.912 -0.237 -19.382 1.00 90.00 278 PRO A N 1
ATOM 2179 C CA . PRO A 1 278 ? 20.400 0.494 -20.554 1.00 90.00 278 PRO A CA 1
ATOM 2180 C C . PRO A 1 278 ? 20.313 -0.300 -21.867 1.00 90.00 278 PRO A C 1
ATOM 2182 O O . PRO A 1 278 ? 20.332 0.304 -22.942 1.00 90.00 278 PRO A O 1
ATOM 2185 N N . GLU A 1 279 ? 20.133 -1.613 -21.811 1.00 88.62 279 GLU A N 1
ATOM 2186 C CA . GLU A 1 279 ? 20.026 -2.515 -22.957 1.00 88.62 279 GLU A CA 1
ATOM 2187 C C . GLU A 1 279 ? 18.609 -2.658 -23.536 1.00 88.62 279 GLU A C 1
ATOM 2189 O O . GLU A 1 279 ? 18.471 -3.115 -24.670 1.00 88.62 279 GLU A O 1
ATOM 2194 N N . VAL A 1 280 ? 17.559 -2.267 -22.800 1.00 84.88 280 VAL A N 1
ATOM 2195 C CA . VAL A 1 280 ? 16.161 -2.491 -23.222 1.00 84.88 280 VAL A CA 1
ATOM 2196 C C . VAL A 1 280 ? 15.537 -1.258 -23.873 1.00 84.88 280 VAL A C 1
ATOM 2198 O O . VAL A 1 280 ? 15.735 -0.1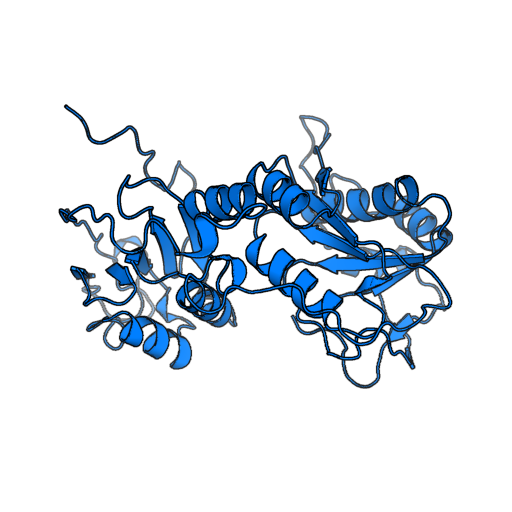23 -23.433 1.00 84.88 280 VAL A O 1
ATOM 2201 N N . ASP A 1 281 ? 14.727 -1.459 -24.909 1.00 89.12 281 ASP A N 1
ATOM 2202 C CA . ASP A 1 281 ? 14.029 -0.374 -25.602 1.00 89.12 281 ASP A CA 1
ATOM 2203 C C . ASP A 1 281 ? 12.610 -0.135 -25.076 1.00 89.12 281 ASP A C 1
ATOM 2205 O O . ASP A 1 281 ? 11.996 0.848 -25.485 1.00 89.12 281 ASP A O 1
ATOM 2209 N N . LYS A 1 282 ? 12.087 -0.992 -24.189 1.00 89.69 282 LYS A N 1
ATOM 2210 C CA . LYS A 1 282 ? 10.724 -0.916 -23.643 1.00 89.69 282 LYS A CA 1
ATOM 2211 C C . LYS A 1 282 ? 10.716 -1.080 -22.128 1.00 89.69 282 LYS A C 1
ATOM 2213 O O . LYS A 1 282 ? 11.545 -1.798 -21.592 1.00 89.69 282 LYS A O 1
ATOM 2218 N N . ALA A 1 283 ? 9.754 -0.457 -21.456 1.00 92.06 283 ALA A N 1
ATOM 2219 C CA . ALA A 1 283 ? 9.468 -0.676 -20.039 1.00 92.06 283 ALA A CA 1
ATOM 2220 C C . ALA A 1 283 ? 7.957 -0.628 -19.789 1.00 92.06 283 ALA A C 1
ATOM 2222 O O . ALA A 1 283 ? 7.238 0.065 -20.512 1.00 92.06 283 ALA A O 1
ATOM 2223 N N . ILE A 1 284 ? 7.483 -1.351 -18.775 1.00 91.12 284 ILE A N 1
ATOM 2224 C CA . ILE A 1 284 ? 6.098 -1.304 -18.293 1.00 91.12 284 ILE A CA 1
ATOM 2225 C C . ILE A 1 284 ? 6.067 -0.534 -16.973 1.00 91.12 284 ILE A C 1
ATOM 2227 O O . ILE A 1 284 ? 6.799 -0.879 -16.050 1.00 91.12 284 ILE A O 1
ATOM 2231 N N . ILE A 1 285 ? 5.207 0.477 -16.864 1.00 93.50 285 ILE A N 1
ATOM 2232 C CA . ILE A 1 285 ? 5.034 1.272 -15.643 1.00 93.50 285 ILE A CA 1
ATOM 2233 C C . ILE A 1 285 ? 3.711 0.889 -14.977 1.00 93.50 285 ILE A C 1
ATOM 2235 O O . ILE A 1 285 ? 2.651 0.965 -15.605 1.00 93.50 285 ILE A O 1
ATOM 2239 N N . LEU A 1 286 ? 3.777 0.478 -13.710 1.00 94.31 286 LEU A N 1
ATOM 2240 C CA . LEU A 1 286 ? 2.628 0.110 -12.883 1.00 94.31 286 LEU A CA 1
ATOM 2241 C C . LEU A 1 286 ? 2.523 1.041 -11.674 1.00 94.31 286 LEU A C 1
ATOM 2243 O O . LEU A 1 286 ? 3.504 1.249 -10.967 1.00 94.31 286 LEU A O 1
ATOM 2247 N N . GLU A 1 287 ? 1.325 1.546 -11.404 1.00 93.00 287 GLU A N 1
ATOM 2248 C CA . GLU A 1 287 ? 1.006 2.210 -10.136 1.00 93.00 287 GLU A CA 1
ATOM 2249 C C . GLU A 1 287 ? 0.663 1.175 -9.061 1.00 93.00 287 GLU A C 1
ATOM 2251 O O . GLU A 1 287 ? 0.230 0.061 -9.373 1.00 93.00 287 GLU A O 1
ATOM 2256 N N . ASP A 1 288 ? 0.861 1.533 -7.790 1.00 91.25 288 ASP A N 1
ATOM 2257 C CA . ASP A 1 288 ? 0.754 0.588 -6.679 1.00 91.25 288 ASP A CA 1
ATOM 2258 C C . ASP A 1 288 ? -0.665 0.084 -6.379 1.00 91.25 288 ASP A C 1
ATOM 2260 O O . ASP A 1 288 ? -0.804 -0.933 -5.705 1.00 91.25 288 ASP A O 1
ATOM 2264 N N . ASP A 1 289 ? -1.726 0.711 -6.881 1.00 87.06 289 ASP A N 1
ATOM 2265 C CA . ASP A 1 289 ? -3.113 0.336 -6.590 1.00 87.06 289 ASP A CA 1
ATOM 2266 C C . ASP A 1 289 ? -3.783 -0.548 -7.654 1.00 87.06 289 ASP A C 1
ATOM 2268 O O . ASP A 1 289 ? -4.918 -0.988 -7.466 1.00 87.06 289 ASP A O 1
ATOM 2272 N N . LEU A 1 290 ? -3.057 -0.955 -8.697 1.00 88.69 290 LEU A N 1
ATOM 2273 C CA . LEU A 1 290 ? -3.602 -1.782 -9.776 1.00 88.69 290 LEU A CA 1
ATOM 2274 C C . LEU A 1 290 ? -3.820 -3.255 -9.369 1.00 88.69 290 LEU A C 1
ATOM 2276 O O . LEU A 1 290 ? -3.085 -3.847 -8.577 1.00 88.69 290 LEU A O 1
ATOM 2280 N N . GLN A 1 291 ? -4.833 -3.911 -9.932 1.00 85.06 291 GLN A N 1
ATOM 2281 C CA . GLN A 1 291 ? -5.024 -5.368 -9.906 1.00 85.06 291 GLN A CA 1
ATOM 2282 C C . GLN A 1 291 ? -4.755 -5.921 -11.298 1.00 85.06 291 GLN A C 1
ATOM 2284 O O . GLN A 1 291 ? -5.397 -5.486 -12.246 1.00 85.06 291 GLN A O 1
ATOM 2289 N N . LEU A 1 292 ? -3.824 -6.865 -11.426 1.00 85.75 292 LEU A N 1
ATOM 2290 C CA . LEU A 1 292 ? -3.431 -7.409 -12.725 1.00 85.75 292 LEU A CA 1
ATOM 2291 C C . LEU A 1 292 ? -4.304 -8.606 -13.105 1.00 85.75 292 LEU A C 1
ATOM 2293 O O . LEU A 1 292 ? -4.658 -9.426 -12.256 1.00 85.75 292 LEU A O 1
ATOM 2297 N N . ALA A 1 293 ? -4.630 -8.718 -14.388 1.00 82.62 293 ALA A N 1
ATOM 2298 C CA . ALA A 1 293 ? -5.239 -9.914 -14.945 1.00 82.62 293 ALA A CA 1
ATOM 2299 C C . ALA A 1 293 ? -4.220 -11.071 -15.000 1.00 82.62 293 ALA A C 1
ATOM 2301 O O . ALA A 1 293 ? -3.024 -10.821 -15.167 1.00 82.62 293 ALA A O 1
ATOM 2302 N N . PRO A 1 294 ? -4.665 -12.340 -14.922 1.00 76.12 294 PRO A N 1
ATOM 2303 C CA . PRO A 1 294 ? -3.763 -13.493 -15.003 1.00 76.12 294 PRO A CA 1
ATOM 2304 C C . PRO A 1 294 ? -2.940 -13.553 -16.301 1.00 76.12 294 PRO A C 1
ATOM 2306 O O . PRO A 1 294 ? -1.825 -14.063 -16.302 1.00 76.12 294 PRO A O 1
ATOM 2309 N N . ASP A 1 295 ? -3.478 -13.015 -17.397 1.00 70.94 295 ASP A N 1
ATOM 2310 C CA . ASP A 1 295 ? -2.882 -12.971 -18.734 1.00 70.94 295 ASP A CA 1
ATOM 2311 C C . ASP A 1 295 ? -2.376 -11.565 -19.111 1.00 70.94 295 ASP A C 1
ATOM 2313 O O . ASP A 1 295 ? -2.393 -11.194 -20.288 1.00 70.94 295 ASP A O 1
ATOM 2317 N N . PHE A 1 296 ? -1.927 -10.788 -18.112 1.00 74.69 296 PHE A N 1
ATOM 2318 C CA . PHE A 1 296 ? -1.526 -9.375 -18.216 1.00 74.69 296 PHE A CA 1
ATOM 2319 C C . PHE A 1 296 ? -0.650 -9.022 -19.438 1.00 74.69 296 PHE A C 1
ATOM 2321 O O . PHE A 1 296 ? -0.715 -7.903 -19.937 1.00 74.69 296 PHE A O 1
ATOM 2328 N N . ILE A 1 297 ? 0.115 -9.978 -19.968 1.00 69.31 297 ILE A N 1
ATOM 2329 C CA . ILE A 1 297 ? 1.080 -9.795 -21.064 1.00 69.31 297 ILE A CA 1
ATOM 2330 C C . ILE A 1 297 ? 0.441 -9.867 -22.487 1.00 69.31 297 ILE A C 1
ATOM 2332 O O . ILE A 1 297 ? 1.138 -9.716 -23.486 1.00 69.31 297 ILE A O 1
ATOM 2336 N N . THR A 1 298 ? -0.885 -10.032 -22.635 1.00 63.03 298 THR A N 1
ATOM 2337 C CA . THR A 1 298 ? -1.573 -10.190 -23.952 1.00 63.03 298 THR A CA 1
ATOM 2338 C C . THR A 1 298 ? -2.292 -8.907 -24.430 1.00 63.03 298 THR A C 1
ATOM 2340 O O . THR A 1 298 ? -2.961 -8.262 -23.625 1.00 63.03 298 THR A O 1
ATOM 2343 N N . LEU A 1 299 ? -2.208 -8.523 -25.723 1.00 58.66 299 LEU A N 1
ATOM 2344 C CA . LEU A 1 299 ? -2.527 -7.153 -26.210 1.00 58.66 299 LEU A CA 1
ATOM 2345 C C . LEU A 1 299 ? -3.260 -7.043 -27.596 1.00 58.66 299 LEU A C 1
ATOM 2347 O O . LEU A 1 299 ? -3.035 -7.889 -28.457 1.00 58.66 299 LEU A O 1
ATOM 2351 N N . TYR A 1 300 ? -4.056 -5.964 -27.841 1.00 47.56 300 TYR A N 1
ATOM 2352 C CA . TYR A 1 300 ? -4.697 -5.513 -29.130 1.00 47.56 300 TYR A CA 1
ATOM 2353 C C . TYR A 1 300 ? -4.460 -3.989 -29.416 1.00 47.56 300 TYR A C 1
ATOM 2355 O O . TYR A 1 300 ? -3.921 -3.322 -28.557 1.00 47.56 300 TYR A O 1
ATOM 2363 N N . ARG A 1 301 ? -4.820 -3.368 -30.569 1.00 44.81 301 ARG A N 1
ATOM 2364 C CA . ARG A 1 301 ? -4.498 -1.938 -30.936 1.00 44.81 301 ARG A CA 1
ATOM 2365 C C . ARG A 1 301 ? -5.700 -0.948 -30.904 1.00 44.81 301 ARG A C 1
ATOM 2367 O O . ARG A 1 301 ? -6.740 -1.299 -31.445 1.00 44.81 301 ARG A O 1
ATOM 2374 N N . VAL A 1 302 ? -5.555 0.279 -30.350 1.00 50.34 302 VAL A N 1
ATOM 2375 C CA . VAL A 1 302 ? -6.569 1.380 -30.232 1.00 50.34 302 VAL A CA 1
ATOM 2376 C C . VAL A 1 302 ? -5.986 2.817 -30.187 1.00 50.34 302 VAL A C 1
ATOM 2378 O O . VAL A 1 302 ? -4.884 3.016 -29.705 1.00 50.34 302 VAL A O 1
ATOM 2381 N N . HIS A 1 303 ? -6.745 3.867 -30.521 1.00 53.59 303 HIS A N 1
ATOM 2382 C CA . HIS A 1 303 ? -6.316 5.271 -30.323 1.00 53.59 303 HIS A CA 1
ATOM 2383 C C . HIS A 1 303 ? -6.595 5.771 -28.885 1.00 53.59 303 HIS A C 1
ATOM 2385 O O . HIS A 1 303 ? -7.748 6.010 -28.533 1.00 53.59 303 HIS A O 1
ATOM 2391 N N . SER A 1 304 ? -5.576 5.943 -28.030 1.00 62.72 304 SER A N 1
ATOM 2392 C CA . SER A 1 304 ? -5.733 6.415 -26.631 1.00 62.72 304 SER A CA 1
ATOM 2393 C C . SER A 1 304 ? -4.411 6.970 -26.059 1.00 62.72 304 SER A C 1
ATOM 2395 O O . SER A 1 304 ? -3.450 7.116 -26.808 1.00 62.72 304 SER A O 1
ATOM 2397 N N . VAL A 1 305 ? -4.341 7.263 -24.750 1.00 63.59 305 VAL A N 1
ATOM 2398 C CA . VAL A 1 305 ? -3.093 7.562 -24.008 1.00 63.59 305 VAL A CA 1
ATOM 2399 C C . VAL A 1 305 ? -2.755 6.494 -22.964 1.00 63.59 305 VAL A C 1
ATOM 2401 O O . VAL A 1 305 ? -3.660 5.772 -22.536 1.00 63.59 305 VAL A O 1
ATOM 2404 N N . PRO A 1 306 ? -1.480 6.366 -22.545 1.00 66.00 306 PRO A N 1
ATOM 2405 C CA . PRO A 1 306 ? -1.096 5.370 -21.560 1.00 66.00 306 PRO A CA 1
ATOM 2406 C C . PRO A 1 306 ? -1.659 5.739 -20.183 1.00 66.00 306 PRO A C 1
ATOM 2408 O O . PRO A 1 306 ? -1.424 6.839 -19.692 1.00 66.00 306 PRO A O 1
ATOM 2411 N N . ALA A 1 307 ? -2.393 4.822 -19.561 1.00 69.00 307 ALA A N 1
ATOM 2412 C CA . ALA A 1 307 ? -2.886 4.944 -18.192 1.00 69.00 307 ALA A CA 1
ATOM 2413 C C . ALA A 1 307 ? -3.038 3.542 -17.589 1.00 69.00 307 ALA A C 1
ATOM 2415 O O . ALA A 1 307 ? -3.177 2.568 -18.331 1.00 69.00 307 ALA A O 1
ATOM 2416 N N . TYR A 1 308 ? -3.031 3.443 -16.257 1.00 79.69 308 TYR A N 1
ATOM 2417 C CA . TYR A 1 308 ? -3.400 2.229 -15.518 1.00 79.69 308 TYR A CA 1
ATOM 2418 C C . TYR A 1 308 ? -2.661 0.953 -15.972 1.00 79.69 308 TYR A C 1
ATOM 2420 O O . TYR A 1 308 ? -3.282 -0.064 -16.261 1.00 79.69 308 TYR A O 1
ATOM 2428 N N . GLY A 1 309 ? -1.326 0.990 -16.010 1.00 78.31 309 GLY A N 1
ATOM 2429 C CA . GLY A 1 309 ? -0.474 -0.137 -16.408 1.00 78.31 309 GLY A CA 1
ATOM 2430 C C . GLY A 1 309 ? -0.178 -0.162 -17.906 1.00 78.31 309 GLY A C 1
ATOM 2431 O O . GLY A 1 309 ? -0.942 -0.710 -18.697 1.00 78.31 309 GLY A O 1
ATOM 2432 N N . TRP A 1 310 ? 0.947 0.434 -18.300 1.00 85.75 310 TRP A N 1
ATOM 2433 C CA . TRP A 1 310 ? 1.243 0.729 -19.703 1.00 85.75 310 TRP A CA 1
ATOM 2434 C C . TRP A 1 310 ? 2.701 0.470 -20.069 1.00 85.75 310 TRP A C 1
ATOM 2436 O O . TRP A 1 310 ? 3.586 0.542 -19.222 1.00 85.75 310 TRP A O 1
ATOM 2446 N N . MET A 1 311 ? 2.942 0.186 -21.352 1.00 86.12 311 MET A N 1
ATOM 2447 C CA . MET A 1 311 ? 4.274 -0.030 -21.919 1.00 86.12 311 MET A CA 1
ATOM 2448 C C . MET A 1 311 ? 4.725 1.188 -22.730 1.00 86.12 311 MET A C 1
ATOM 2450 O O . MET A 1 311 ? 3.948 1.733 -23.515 1.00 86.12 311 MET A O 1
ATOM 2454 N N . VAL A 1 312 ? 5.995 1.574 -22.605 1.00 87.94 312 VAL A N 1
ATOM 2455 C CA . VAL A 1 312 ? 6.588 2.700 -23.339 1.00 87.94 312 VAL A CA 1
ATOM 2456 C C . VAL A 1 312 ? 7.920 2.334 -23.964 1.00 87.94 312 VAL A C 1
ATOM 2458 O O . VAL A 1 312 ? 8.722 1.629 -23.358 1.00 87.94 312 VAL A O 1
ATOM 2461 N N . ARG A 1 313 ? 8.169 2.835 -25.180 1.00 88.00 313 ARG A N 1
ATOM 2462 C CA . ARG A 1 313 ? 9.491 2.756 -25.813 1.00 88.00 313 ARG A CA 1
ATOM 2463 C C . ARG A 1 313 ? 10.411 3.843 -25.267 1.00 88.00 313 ARG A C 1
ATOM 2465 O O . ARG A 1 313 ? 9.969 4.974 -25.107 1.00 88.00 313 ARG A O 1
ATOM 2472 N N . ARG A 1 314 ? 11.706 3.564 -25.117 1.00 87.81 314 ARG A N 1
ATOM 2473 C CA . ARG A 1 314 ? 12.718 4.530 -24.659 1.00 87.81 314 ARG A CA 1
ATOM 2474 C C . ARG A 1 314 ? 12.685 5.840 -25.445 1.00 87.81 314 ARG A C 1
ATOM 2476 O O . ARG A 1 314 ? 12.660 6.909 -24.851 1.00 87.81 314 ARG A O 1
ATOM 2483 N N . THR A 1 315 ? 12.656 5.769 -26.776 1.00 88.75 315 THR A N 1
ATOM 2484 C CA . THR A 1 315 ? 12.617 6.966 -27.635 1.00 88.75 315 THR A CA 1
ATOM 2485 C C . THR A 1 315 ? 11.374 7.817 -27.388 1.00 88.75 315 THR A C 1
ATOM 2487 O O . THR A 1 315 ? 11.440 9.042 -27.445 1.00 88.75 315 THR A O 1
ATOM 2490 N N . TRP A 1 316 ? 10.251 7.172 -27.074 1.00 86.81 316 TRP A N 1
ATOM 2491 C CA . TRP A 1 316 ? 9.020 7.849 -26.695 1.00 86.81 316 TRP A CA 1
ATOM 2492 C C . TRP A 1 316 ? 9.088 8.419 -25.287 1.00 86.81 316 TRP A C 1
ATOM 2494 O O . TRP A 1 316 ? 8.671 9.552 -25.109 1.00 86.81 316 TRP A O 1
ATOM 2504 N N . ALA A 1 317 ? 9.654 7.695 -24.322 1.00 86.56 317 ALA A N 1
ATOM 2505 C CA . ALA A 1 317 ? 9.853 8.206 -22.971 1.00 86.56 317 ALA A CA 1
ATOM 2506 C C . ALA A 1 317 ? 10.713 9.480 -22.981 1.00 86.56 317 ALA A C 1
ATOM 2508 O O . ALA A 1 317 ? 10.319 10.468 -22.379 1.00 86.56 317 ALA A O 1
ATOM 2509 N N . ILE A 1 318 ? 11.812 9.506 -23.745 1.00 87.38 318 ILE A N 1
ATOM 2510 C CA . ILE A 1 318 ? 12.643 10.711 -23.924 1.00 87.38 318 ILE A CA 1
ATOM 2511 C C . ILE A 1 318 ? 11.807 11.862 -24.502 1.00 87.38 318 ILE A C 1
ATOM 2513 O O . ILE A 1 318 ? 11.761 12.940 -23.922 1.00 87.38 318 ILE A O 1
ATOM 2517 N N . LYS A 1 319 ? 11.060 11.617 -25.587 1.00 87.00 319 LYS A N 1
ATOM 2518 C CA . LYS A 1 319 ? 10.195 12.640 -26.196 1.00 87.00 319 LYS A CA 1
ATOM 2519 C C . LYS A 1 319 ? 9.094 13.130 -25.243 1.00 87.00 319 LYS A C 1
ATOM 2521 O O . LYS A 1 319 ? 8.752 14.311 -25.262 1.00 87.00 319 LYS A O 1
ATOM 2526 N N . MET A 1 320 ? 8.516 12.232 -24.441 1.00 86.56 320 MET A N 1
ATOM 2527 C CA . MET A 1 320 ? 7.531 12.566 -23.407 1.00 86.56 320 MET A CA 1
ATOM 2528 C C . MET A 1 320 ? 8.162 13.452 -22.333 1.00 86.56 320 MET A C 1
ATOM 2530 O O . MET A 1 320 ? 7.530 14.417 -21.923 1.00 86.56 320 MET A O 1
ATOM 2534 N N . LEU A 1 321 ? 9.395 13.150 -21.913 1.00 87.75 321 LEU A N 1
ATOM 2535 C CA . LEU A 1 321 ? 10.138 13.936 -20.929 1.00 87.75 321 LEU A CA 1
ATOM 2536 C C . LEU A 1 321 ? 10.477 15.343 -21.453 1.00 87.75 321 LEU A C 1
ATOM 2538 O O . LEU A 1 321 ? 10.335 16.305 -20.705 1.00 87.75 321 LEU A O 1
ATOM 2542 N N . ASP A 1 322 ? 10.806 15.490 -22.741 1.00 87.06 322 ASP A N 1
ATOM 2543 C CA . ASP A 1 322 ? 11.025 16.805 -23.376 1.00 87.06 322 ASP A CA 1
ATOM 2544 C C . ASP A 1 322 ? 9.770 17.699 -23.363 1.00 87.06 322 ASP A C 1
ATOM 2546 O O . ASP A 1 322 ? 9.869 18.924 -23.413 1.00 87.06 322 ASP A O 1
ATOM 2550 N N . HIS A 1 323 ? 8.585 17.085 -23.316 1.00 86.00 323 HIS A N 1
ATOM 2551 C CA . HIS A 1 323 ? 7.287 17.764 -23.272 1.00 86.00 323 HIS A CA 1
ATOM 2552 C C . HIS A 1 323 ? 6.607 17.594 -21.907 1.00 86.00 323 HIS A C 1
ATOM 2554 O O . HIS A 1 323 ? 5.393 17.756 -21.813 1.00 86.00 323 HIS A O 1
ATOM 2560 N N . TRP A 1 324 ? 7.339 17.206 -20.859 1.00 86.19 324 TRP A N 1
ATOM 2561 C CA . TRP A 1 324 ? 6.743 16.953 -19.549 1.00 86.19 324 TRP A CA 1
ATOM 2562 C C . TRP A 1 324 ? 6.283 18.266 -18.904 1.00 86.19 324 TRP A C 1
ATOM 2564 O O . TRP A 1 324 ? 6.944 19.293 -19.087 1.00 86.19 324 TRP A O 1
ATOM 2574 N N . PRO A 1 325 ? 5.180 18.276 -18.128 1.00 85.00 325 PRO A N 1
ATOM 2575 C CA . PRO A 1 325 ? 4.799 19.467 -17.383 1.00 85.00 325 PRO A CA 1
ATOM 2576 C C . PRO A 1 325 ? 5.940 19.912 -16.463 1.00 85.00 325 PRO A C 1
ATOM 2578 O O . PRO A 1 325 ? 6.550 19.102 -15.758 1.00 85.00 325 PRO A O 1
ATOM 2581 N N . ASN A 1 326 ? 6.208 21.217 -16.453 1.00 80.81 326 ASN A N 1
ATOM 2582 C CA . ASN A 1 326 ? 7.227 21.809 -15.599 1.00 80.81 326 ASN A CA 1
ATOM 2583 C C . ASN A 1 326 ? 6.945 21.478 -14.134 1.00 80.81 326 ASN A C 1
ATOM 2585 O O . ASN A 1 326 ? 5.794 21.415 -13.699 1.00 80.81 326 ASN A O 1
ATOM 2589 N N . ALA A 1 327 ? 8.012 21.364 -13.343 1.00 73.19 327 ALA A N 1
ATOM 2590 C CA . ALA A 1 327 ? 7.937 20.978 -11.937 1.00 73.19 327 ALA A CA 1
ATOM 2591 C C . ALA A 1 327 ? 7.102 21.919 -11.054 1.00 73.19 327 ALA A C 1
ATOM 2593 O O . ALA A 1 327 ? 6.877 21.566 -9.905 1.00 73.19 327 ALA A O 1
ATOM 2594 N N . THR A 1 328 ? 6.671 23.081 -11.551 1.00 74.31 328 THR A N 1
ATOM 2595 C CA . THR A 1 328 ? 5.820 24.071 -10.868 1.00 74.31 328 THR A CA 1
ATOM 2596 C C . THR A 1 328 ? 4.360 24.057 -11.339 1.00 74.31 328 THR A C 1
ATOM 2598 O O . THR A 1 328 ? 3.526 24.762 -10.776 1.00 74.31 328 THR A O 1
ATOM 2601 N N . GLN A 1 329 ? 4.029 23.275 -12.372 1.00 76.44 329 GLN A N 1
ATOM 2602 C CA . GLN A 1 329 ? 2.674 23.170 -12.912 1.00 76.44 329 GLN A CA 1
ATOM 2603 C C . GLN A 1 329 ? 1.844 22.159 -12.108 1.00 76.44 329 GLN A C 1
ATOM 2605 O O . GLN A 1 329 ? 2.262 21.019 -11.894 1.00 76.44 329 GLN A O 1
ATOM 2610 N N . ASP A 1 330 ? 0.651 22.581 -11.680 1.00 80.00 330 ASP A N 1
ATOM 2611 C CA . ASP A 1 330 ? -0.331 21.746 -10.979 1.00 80.00 330 ASP A CA 1
ATOM 2612 C C . ASP A 1 330 ? -1.359 21.196 -11.978 1.00 80.00 330 ASP A C 1
ATOM 2614 O O . ASP A 1 330 ? -2.428 21.763 -12.197 1.00 80.00 330 ASP A O 1
ATOM 2618 N N . VAL A 1 331 ? -0.958 20.144 -12.687 1.00 83.38 331 VAL A N 1
ATOM 2619 C CA . VAL A 1 331 ? -1.742 19.464 -13.728 1.00 83.38 331 VAL A CA 1
ATOM 2620 C C . VAL A 1 331 ? -1.575 17.958 -13.568 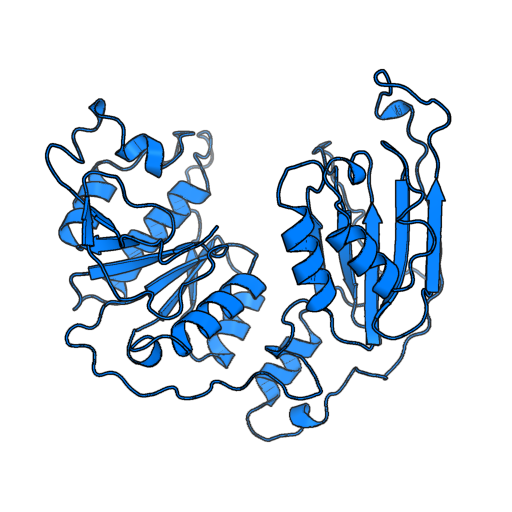1.00 83.38 331 VAL A C 1
ATOM 2622 O O . VAL A 1 331 ? -0.519 17.517 -13.123 1.00 83.38 331 VAL A O 1
ATOM 2625 N N . ASP A 1 332 ? -2.554 17.154 -13.970 1.00 81.62 332 ASP A N 1
ATOM 2626 C CA . ASP A 1 332 ? -2.370 15.701 -14.052 1.00 81.62 332 ASP A CA 1
ATOM 2627 C C . ASP A 1 332 ? -1.529 15.353 -15.286 1.00 81.62 332 ASP A C 1
ATOM 2629 O O . ASP A 1 332 ? -1.815 15.824 -16.391 1.00 81.62 332 ASP A O 1
ATOM 2633 N N . TRP A 1 333 ? -0.469 14.556 -15.111 1.00 85.06 333 TRP A N 1
ATOM 2634 C CA . TRP A 1 333 ? 0.474 14.247 -16.193 1.00 85.06 333 TRP A CA 1
ATOM 2635 C C . TRP A 1 333 ? -0.211 13.574 -17.388 1.00 85.06 333 TRP A C 1
ATOM 2637 O O . TRP A 1 333 ? 0.060 13.924 -18.535 1.00 85.06 333 TRP A O 1
ATOM 2647 N N . ASP A 1 334 ? -1.129 12.642 -17.148 1.00 83.06 334 ASP A N 1
ATOM 2648 C CA . ASP A 1 334 ? -1.781 11.882 -18.208 1.00 83.06 334 ASP A CA 1
ATOM 2649 C C . ASP A 1 334 ? -2.746 12.770 -19.009 1.00 83.06 334 ASP A C 1
ATOM 2651 O O . ASP A 1 334 ? -2.797 12.676 -20.235 1.00 83.06 334 ASP A O 1
ATOM 2655 N N . LEU A 1 335 ? -3.462 13.687 -18.351 1.00 83.31 335 LEU A N 1
ATOM 2656 C CA . LEU A 1 335 ? -4.290 14.701 -19.008 1.00 83.31 335 LEU A CA 1
ATOM 2657 C C . LEU A 1 335 ? -3.450 15.741 -19.751 1.00 83.31 335 LEU A C 1
ATOM 2659 O O . LEU A 1 335 ? -3.821 16.166 -20.847 1.00 83.31 335 LEU A O 1
ATOM 2663 N N . TYR A 1 336 ? -2.313 16.138 -19.184 1.00 84.06 336 TYR A N 1
ATOM 2664 C CA . TYR A 1 336 ? -1.406 17.084 -19.819 1.00 84.06 336 TYR A CA 1
ATOM 2665 C C . TYR A 1 336 ? -0.890 16.533 -21.151 1.00 84.06 336 TYR A C 1
ATOM 2667 O O . TYR A 1 336 ? -1.004 17.201 -22.176 1.00 84.06 336 TYR A O 1
ATOM 2675 N N . LEU A 1 337 ? -0.425 15.280 -21.170 1.00 80.06 337 LEU A N 1
ATOM 2676 C CA . LEU A 1 337 ? 0.079 14.634 -22.385 1.00 80.06 337 LEU A CA 1
ATOM 2677 C C . LEU A 1 337 ? -1.030 14.330 -23.412 1.00 80.06 337 LEU A C 1
ATOM 2679 O O . LEU A 1 337 ? -0.736 14.227 -24.603 1.00 80.06 337 LEU A O 1
ATOM 2683 N N . ARG A 1 338 ? -2.304 14.222 -22.988 1.00 75.06 338 ARG A N 1
ATOM 2684 C CA . ARG A 1 338 ? -3.478 14.144 -23.891 1.00 75.06 338 ARG A CA 1
ATOM 2685 C C . ARG A 1 338 ? -3.753 15.449 -24.624 1.00 75.06 338 ARG A C 1
ATOM 2687 O O . ARG A 1 338 ? -4.407 15.428 -25.666 1.00 75.06 338 ARG A O 1
ATOM 2694 N N . ASN A 1 339 ? -3.355 16.584 -24.055 1.00 75.00 339 ASN A N 1
ATOM 2695 C CA . ASN A 1 339 ? -3.753 17.878 -24.577 1.00 75.00 339 ASN A CA 1
ATOM 2696 C C . ASN A 1 339 ? -3.186 18.060 -25.990 1.00 75.00 339 ASN A C 1
ATOM 2698 O O . ASN A 1 339 ? -1.970 18.049 -26.179 1.00 75.00 339 ASN A O 1
ATOM 2702 N N . ALA A 1 340 ? -4.068 18.257 -26.976 1.00 59.75 340 ALA A N 1
ATOM 2703 C CA . ALA A 1 340 ? -3.702 18.430 -28.382 1.00 59.75 340 ALA A CA 1
ATOM 2704 C C . ALA A 1 340 ? -2.683 19.564 -28.595 1.00 59.75 340 ALA A C 1
ATOM 2706 O O . ALA A 1 340 ? -1.867 19.494 -29.512 1.00 59.75 340 ALA A O 1
ATOM 2707 N N . ASN A 1 341 ? -2.670 20.560 -27.703 1.00 64.25 341 ASN A N 1
ATOM 2708 C CA . ASN A 1 341 ? -1.719 21.669 -27.736 1.00 64.25 341 ASN A CA 1
ATOM 2709 C C . ASN A 1 341 ? -0.276 21.250 -27.405 1.00 64.25 341 ASN A C 1
ATOM 2711 O O . ASN A 1 341 ? 0.646 21.989 -27.735 1.00 64.25 341 ASN A O 1
ATOM 2715 N N . THR A 1 342 ? -0.057 20.082 -26.789 1.00 65.75 342 THR A N 1
ATOM 2716 C CA . THR A 1 342 ? 1.295 19.519 -26.603 1.00 65.75 342 THR A CA 1
ATOM 2717 C C . THR A 1 342 ? 1.849 18.899 -27.886 1.00 65.75 342 THR A C 1
ATOM 2719 O O . THR A 1 342 ? 3.055 18.699 -27.990 1.00 65.75 342 THR A O 1
ATOM 2722 N N . GLY A 1 343 ? 0.988 18.554 -28.858 1.00 67.56 343 GLY A N 1
ATOM 2723 C CA . GLY A 1 343 ? 1.374 17.919 -30.124 1.00 67.56 343 GLY A CA 1
ATOM 2724 C C . GLY A 1 343 ? 2.030 16.536 -29.989 1.00 67.56 343 GLY A C 1
ATOM 2725 O O . GLY A 1 343 ? 2.478 15.968 -30.986 1.00 67.56 343 GLY A O 1
ATOM 2726 N N . LEU A 1 344 ? 2.102 15.979 -28.775 1.00 75.44 344 LEU A N 1
ATOM 2727 C CA . LEU A 1 344 ? 2.946 14.829 -28.468 1.00 75.44 344 LEU A CA 1
ATOM 2728 C C . LEU A 1 344 ? 2.444 13.536 -29.123 1.00 75.44 344 LEU A C 1
ATOM 2730 O O . LEU A 1 344 ? 3.241 12.800 -29.714 1.00 75.44 344 LEU A O 1
ATOM 2734 N N . LEU A 1 345 ? 1.131 13.296 -29.041 1.00 69.94 345 LEU A N 1
ATOM 2735 C CA . LEU A 1 345 ? 0.466 12.093 -29.554 1.00 69.94 345 LEU A CA 1
ATOM 2736 C C . LEU A 1 345 ? 0.250 12.126 -31.068 1.00 69.94 345 LEU A C 1
ATOM 2738 O O . LEU A 1 345 ? 0.343 11.085 -31.706 1.00 69.94 345 LEU A O 1
ATOM 2742 N N . GLY A 1 346 ? 0.009 13.297 -31.667 1.00 74.06 346 GLY A N 1
ATOM 2743 C CA . GLY A 1 346 ? -0.240 13.422 -33.109 1.00 74.06 346 GLY A CA 1
ATOM 2744 C C . GLY A 1 346 ? -1.295 12.424 -33.618 1.00 74.06 346 GLY A C 1
ATOM 2745 O O . GLY A 1 346 ? -2.419 12.430 -33.131 1.00 74.06 346 GLY A O 1
ATOM 2746 N N . ASN A 1 347 ? -0.903 11.562 -34.568 1.00 71.50 347 ASN A N 1
ATOM 2747 C CA . ASN A 1 347 ? -1.737 10.498 -35.159 1.00 71.50 347 ASN A CA 1
ATOM 2748 C C . ASN A 1 347 ? -1.402 9.089 -34.618 1.00 71.50 347 ASN A C 1
ATOM 2750 O O . ASN A 1 347 ? -1.626 8.095 -35.311 1.00 71.50 347 ASN A O 1
ATOM 2754 N N . TRP A 1 348 ? -0.738 8.987 -33.466 1.00 73.50 348 TRP A N 1
ATOM 2755 C CA . TRP A 1 348 ? -0.282 7.704 -32.934 1.00 73.50 348 TRP A CA 1
ATOM 2756 C C . TRP A 1 348 ? -1.356 7.018 -32.087 1.00 73.50 348 TRP A C 1
ATOM 2758 O O . TRP A 1 348 ? -1.922 7.615 -31.174 1.00 73.50 348 TRP A O 1
ATOM 2768 N N . ASP A 1 349 ? -1.543 5.725 -32.352 1.00 75.12 349 ASP A N 1
ATOM 2769 C CA . ASP A 1 349 ? -2.386 4.822 -31.571 1.00 75.12 349 ASP A CA 1
ATOM 2770 C C . ASP A 1 349 ? -1.584 4.089 -30.481 1.00 75.12 349 ASP A C 1
ATOM 2772 O O . ASP A 1 349 ? -0.380 3.846 -30.603 1.00 75.12 349 ASP A O 1
ATOM 2776 N N . ILE A 1 350 ? -2.286 3.650 -29.442 1.00 78.31 350 ILE A N 1
ATOM 2777 C CA . ILE A 1 350 ? -1.814 2.768 -28.370 1.00 78.31 350 ILE A CA 1
ATOM 2778 C C . ILE A 1 350 ? -2.307 1.339 -28.595 1.00 78.31 350 ILE A C 1
ATOM 2780 O O . ILE A 1 350 ? -3.068 1.033 -29.502 1.00 78.31 350 ILE A O 1
ATOM 2784 N N . ILE A 1 351 ? -1.798 0.400 -27.815 1.00 77.75 351 ILE A N 1
ATOM 2785 C CA . ILE A 1 351 ? -2.218 -0.991 -27.829 1.00 77.75 351 ILE A CA 1
ATOM 2786 C C . ILE A 1 351 ? -2.871 -1.299 -26.469 1.00 77.75 351 ILE A C 1
ATOM 2788 O O . ILE A 1 351 ? -2.212 -1.157 -25.445 1.00 77.75 351 ILE A O 1
ATOM 2792 N N . ILE A 1 352 ? -4.159 -1.674 -26.450 1.00 74.06 352 ILE A N 1
ATOM 2793 C CA . ILE A 1 352 ? -4.896 -2.141 -25.261 1.00 74.06 352 ILE A CA 1
ATOM 2794 C C . ILE A 1 352 ? -5.502 -3.529 -25.504 1.00 74.06 352 ILE A C 1
ATOM 2796 O O . ILE A 1 352 ? -5.848 -3.854 -26.635 1.00 74.06 352 ILE A O 1
ATOM 2800 N N . PRO A 1 353 ? -5.700 -4.354 -24.470 1.00 68.38 353 PRO A N 1
ATOM 2801 C CA . PRO A 1 353 ? -6.472 -5.585 -24.594 1.00 68.38 353 PRO A CA 1
ATOM 2802 C C . PRO A 1 353 ? -7.989 -5.314 -24.801 1.00 68.38 353 PRO A C 1
ATOM 2804 O O . PRO A 1 353 ? -8.487 -4.306 -24.308 1.00 68.38 353 PRO A O 1
ATOM 2807 N N . GLU A 1 354 ? -8.756 -6.217 -25.439 1.00 62.72 354 GLU A N 1
ATOM 2808 C CA . GLU A 1 354 ? -10.237 -6.110 -25.516 1.00 62.72 354 GLU A CA 1
ATOM 2809 C C . GLU A 1 354 ? -10.880 -6.119 -24.117 1.00 62.72 354 GLU A C 1
ATOM 2811 O O . GLU A 1 354 ? -11.810 -5.369 -23.830 1.00 62.72 354 GLU A O 1
ATOM 2816 N N . VAL A 1 355 ? -10.339 -6.944 -23.220 1.00 72.75 355 VAL A N 1
ATOM 2817 C CA . VAL A 1 355 ? -10.707 -6.982 -21.803 1.00 72.75 355 VAL A CA 1
ATOM 2818 C C . VAL A 1 355 ? -9.547 -6.382 -20.999 1.00 72.75 355 VAL A C 1
ATOM 2820 O O . VAL A 1 355 ? -8.436 -6.900 -21.112 1.00 72.75 355 VAL A O 1
ATOM 2823 N N . PRO A 1 356 ? -9.751 -5.335 -20.173 1.00 77.44 356 PRO A N 1
ATOM 2824 C CA . PRO A 1 356 ? -8.673 -4.684 -19.429 1.00 77.44 356 PRO A CA 1
ATOM 2825 C C . PRO A 1 356 ? -7.796 -5.675 -18.659 1.00 77.44 356 PRO A C 1
ATOM 2827 O O . PRO A 1 356 ? -8.298 -6.579 -17.988 1.00 77.44 356 PRO A O 1
ATOM 2830 N N . ARG A 1 357 ? -6.472 -5.514 -18.773 1.00 78.56 357 ARG A N 1
ATOM 2831 C CA . ARG A 1 357 ? -5.485 -6.340 -18.052 1.00 78.56 357 ARG A CA 1
ATOM 2832 C C . ARG A 1 357 ? -5.101 -5.762 -16.696 1.00 78.56 357 ARG A C 1
ATOM 2834 O O . ARG A 1 357 ? -4.363 -6.392 -15.944 1.00 78.56 357 ARG A O 1
ATOM 2841 N N . THR A 1 358 ? -5.652 -4.608 -16.361 1.00 80.69 358 THR A N 1
ATOM 2842 C CA . THR A 1 358 ? -5.545 -3.977 -15.055 1.00 80.69 358 THR A CA 1
ATOM 2843 C C . THR A 1 358 ? -6.924 -3.539 -14.577 1.00 80.69 358 THR A C 1
ATOM 2845 O O . THR A 1 358 ? -7.830 -3.268 -15.369 1.00 80.69 358 THR A O 1
ATOM 2848 N N . LYS A 1 359 ? -7.099 -3.486 -13.261 1.00 81.56 359 LYS A N 1
ATOM 2849 C CA . LYS A 1 359 ? -8.285 -2.944 -12.605 1.00 81.56 359 LYS A CA 1
ATOM 2850 C C . LYS A 1 359 ? -7.843 -2.076 -11.436 1.00 81.56 359 LYS A C 1
ATOM 2852 O O . LYS A 1 359 ? -7.173 -2.577 -10.537 1.00 81.56 359 LYS A O 1
ATOM 2857 N N . HIS A 1 360 ? -8.226 -0.808 -11.479 1.00 74.69 360 HIS A N 1
ATOM 2858 C CA . HIS A 1 360 ? -8.050 0.140 -10.384 1.00 74.69 360 HIS A CA 1
ATOM 2859 C C . HIS A 1 360 ? -9.089 -0.094 -9.271 1.00 74.69 360 HIS A C 1
ATOM 2861 O O . HIS A 1 360 ? -10.237 -0.507 -9.577 1.00 74.69 360 HIS A O 1
#

Radius of gyration: 22.83 Å; chains: 1; bounding box: 51×52×70 Å

Sequence (360 aa):
KDINRTMPWGTKRERLHGGVHVVILHQQTGALMRAESFMTWQPSNHRMLVTMLKTINNGRLCLLLGVPEFTGHLKEDSIGAIQALGSSFIDKVAFKDAWFMIIRKGERSLHEAIVTSKQQGENLTFNDVSPITAHVTVLKTSEGVECNWYKTAGMEQRAAFCNSYGGYGSFCRCHQPWMPNPGVSYVMHEKIPIAIATAKRLPNVLRLIDSLWNSPGGRETPIGIFVDGINHEASELGDILHIPVFFHQRTGPQGDAPGSPVNQHIAFTLEHVFQQFPEVDKAIILEDDLQLAPDFITLYRVHSVPAYGWMVRRTWAIKMLDHWPNATQDVDWDLYLRNANTGLLGNWDIIIPEVPRTKH

pLDDT: mean 82.57, std 14.83, range [30.39, 97.75]

=== Feature glossary ===
Legend for the data blocks above and below:

— What the protein is —

The amino-acid sequence is the protein's primary structure: the linear order of residues from the N-terminus to the C-terminus, written in one-letter code. Everything else here — the 3D coordinates, the secondary structure, the domain annotations — is ultimately a consequence of this string.

Database cross-references. InterPro integrates a dozen domain/family signature databases into unified entries with residue-range hits. GO terms attach function/process/location labels with evidence codes. CATH codes position the fold in a four-level structural taxonomy. Organism is the NCBI-taxonomy species name.

— Where its atoms are —

The mmCIF block holds the 3D Cartesian coordinates of each backbone atom (N, Cα, C, O) in ångströms. mmCIF is the PDB's canonical archive format — a tagged-loop text representation of the atomic model.

The six renders are orthographic views along the three Cartesian axes in both directions. Representation (cartoon, sticks, or surface) and color scheme (sequence-rainbow or by-chain) vary across proteins so the training set covers all the common visualization conventions.

— Local backbone conformation —

Secondary structure is the local, repeating backbone conformation. DSSP classifies it into eight states by reading the hydrogen-bond network: three helix types (H, G, I), two β types (E, B), two non-regular types (T, S), and unstructured coil (-).

SS3 is a coarse helix/strand/coil call (letters a/b/c) made by the P-SEA algorithm from inter-Cα distances and dihedrals. It is less detailed than DSSP but needs only Cα positions.

Backbone dihedral angles. Every residue except chain termini has a φ (preceding-C → N → Cα → C) and a ψ (N → Cα → C → next-N). They are reported in degrees following the IUPAC sign convention. Secondary structure is essentially a statement about which (φ, ψ) basin each residue occupies.

— Global shape and packing —

The geometric summary reports three shape descriptors. Rg (radius of gyration) measures how spread out the Cα atoms are about their centre of mass; compact globular proteins have small Rg, elongated or unfolded ones large. Cα contacts (<8 Å, |i−j|>4) count long-range residue pairs in spatial proximity — high for tightly packed folds, near zero for rods or random coil. The bounding-box extents give the protein's footprint along x, y, z in Å.

Solvent accessibility: the surface area of each residue that a 1.4 Å water probe can touch, in Å². When only backbone atoms are present the absolute values are lower than full-atom SASA (side chains contribute most of the area) and are flagged as backbone-only.

Plot images: a contact map (which residues are close in 3D, as an N×N binary image), a Ramachandran scatter (backbone torsion angles, revealing secondary-structure composition at a glance), and — for AlphaFold structures — a PAE heatmap (pairwise prediction confidence).

— Structural neighborhood —

Foldseek's 3Di representation compresses backbone geometry into a per-residue letter drawn from a learned twenty-state alphabet. It captures the tertiary interaction pattern around each residue — which residues are packed against it in space, regardless of where they are in sequence.

Structural nearest neighbors (via Foldseek easy-search vs the PDB). Reported per hit: target PDB id, E-value, and alignment TM-score. A TM-score above ~0.5 is the conventional threshold for 'same fold'.

— Confidence and disorder —

pLDDT (predicted Local Distance Difference Test) is AlphaFold's per-residue confidence score, ranging from 0 to 100. Values above 90 indicate high confidence (typically well-packed cores); 70–90 is confident; 50–70 low confidence; below 50 usually means the region is disordered or the prediction is unreliable there. AlphaFold stores pLDDT in the mmCIF B-factor column.

For experimental (PDB) structures, the B-factor (temperature factor) quantifies the positional spread of each atom in the crystal — a combination of thermal vibration and static disorder — in units of Å². High B-factors mark flexible loops or poorly resolved regions; low B-factors mark the rigid, well-ordered core.

Predicted Aligned Error (PAE) is an AlphaFold confidence matrix: entry (i, j) is the expected error in the position of residue j, in ångströms, when the prediction is superimposed on the true structure at residue i. Low PAE within a block of residues means that block is internally rigid and well-predicted; high PAE between two blocks means their relative placement is uncertain even if each block individually is confident.